Protein AF-A0A3B4H6D7-F1 (afdb_monomer)

Solvent-accessible surface area (backbone atoms only — not comparable to full-atom values): 12830 Å² total; per-residue (Å²): 133,87,84,71,90,40,70,69,44,80,47,76,38,83,73,73,34,35,38,37,38,39,24,51,64,34,34,45,40,39,34,29,39,55,51,97,54,89,87,30,64,42,81,70,55,67,53,76,55,91,63,48,24,71,41,76,45,74,56,58,78,76,77,50,53,61,81,68,37,37,77,44,38,36,36,39,24,42,98,89,51,76,45,80,46,78,40,61,58,96,70,96,60,89,64,79,55,62,84,72,49,49,69,38,77,46,94,57,77,59,62,57,73,69,48,44,74,75,66,56,84,66,71,69,41,61,39,68,57,88,85,51,72,75,83,71,84,85,76,78,87,75,87,77,89,70,65,78,77,65,59,80,79,67,84,86,74,87,89,87,87,80,83,88,83,77,97,57,63,65,66,53,52,53,50,49,55,50,53,51,53,56,49,49,55,53,48,53,55,50,49,54,52,50,52,55,53,50,62,72,64,73,117

Organism: NCBI:txid303518

Foldseek 3Di:
DDPDPFDWDWDADPLQQKIWTDGQQAQKIWMWHADPDPVRTGTDDMDGDDAGFRDKDKDDPLPDDQQQQFLIWMFTHGPPDTDIDTDHDDDPDSAGDCSSWPFAADPDDQDDPVCVVVPDDGDGDTDGCRVGDDDDDDDDDDDDPDPPPVVVPDPPDDDDDDDDDDPPDPVVVVVVVVVVVVVVVVVVVVVVVVVVVVVVVPD

Sequence (203 aa):
MDTSNGVLLPFYDPDTNVVYLCGKGDSSIRYFEITDEAPYVHFLNTFASKEPQRGMGYMPKRGLDVNKCEIARFYKLHERKCEPIVMTVPRKSDLFQDDLYPDTAGPDPALEAEEWFDGKNGDPILISLKNGYVPGKNREFKVVKKNMLDNKVTKNSEKSSSSNKSSHPLEEILKEIKSLKDMISSQEKRIVQLEEQMSKLAI

InterPro domains:
  IPR015505 Coronin [PTHR10856] (1-200)
  IPR015943 WD40/YVTN repeat-like-containing domain superfamily [G3DSA:2.130.10.10] (1-89)

Radius of gyration: 33.22 Å; Cα contacts (8 Å, |Δi|>4): 232; chains: 1; bounding box: 66×39×102 Å

Nearest PDB structures (foldseek):
  7kyx-assembly1_A  TM=9.793E-01  e=2.581E-21  Homo sapiens
  7sty-assembly1_A  TM=9.722E-01  e=2.298E-21  Homo sapiens
  2b4e-assembly1_A  TM=9.968E-01  e=5.283E-20  Mus musculus
  4ozu-assembly1_A  TM=9.257E-01  e=1.536E-09  Toxoplasma gondii
  8eg0-assembly1_B  TM=5.480E-01  e=4.727E-02  Homo sapiens

pLDDT: mean 84.17, std 17.46, range [26.61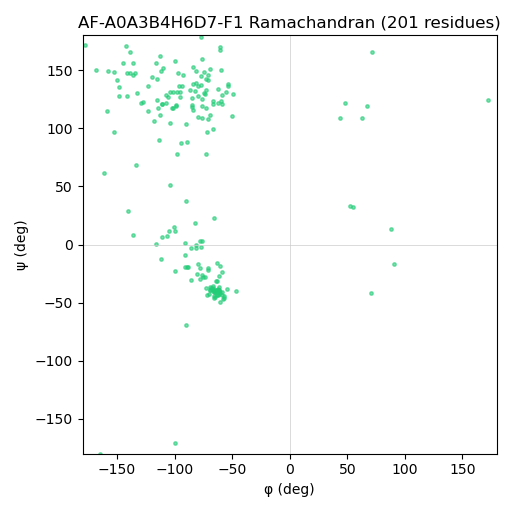, 97.88]

Secondary structure (DSSP, 8-state):
-----SPEEEEEETTTTEEEEEETT-SEEEEEEE-SSTTSEEEEEEEE-SSPPSEEEE--GGGS-GGGTEEEEEEEE-SS-EEEEEEE-----SS--TTT--SEE-SS-SS-HHHHHTT------EE--TT-PPPPS----------TTGGGS--------S----S-HHHHHHHHHHHHHHHHHHHHHHHHHHHHHHHHH--

Structure (mmCIF, N/CA/C/O backbone):
data_AF-A0A3B4H6D7-F1
#
_entry.id   AF-A0A3B4H6D7-F1
#
loop_
_atom_site.group_PDB
_atom_site.id
_atom_site.type_symbol
_atom_site.label_atom_id
_atom_site.label_alt_id
_atom_site.label_comp_id
_atom_site.label_asym_id
_atom_site.label_entity_id
_atom_site.label_seq_id
_atom_site.pdbx_PDB_ins_code
_atom_site.Cartn_x
_atom_site.Cartn_y
_atom_site.Cartn_z
_atom_site.occupancy
_atom_site.B_iso_or_equiv
_atom_site.auth_seq_id
_atom_site.auth_comp_id
_atom_site.auth_asym_id
_atom_site.auth_atom_id
_atom_site.pdbx_PDB_model_num
ATOM 1 N N . MET A 1 1 ? 23.177 -2.699 1.416 1.00 47.03 1 MET A N 1
ATOM 2 C CA . MET A 1 1 ? 22.934 -1.480 2.216 1.00 47.03 1 MET A CA 1
ATOM 3 C C . MET A 1 1 ? 22.40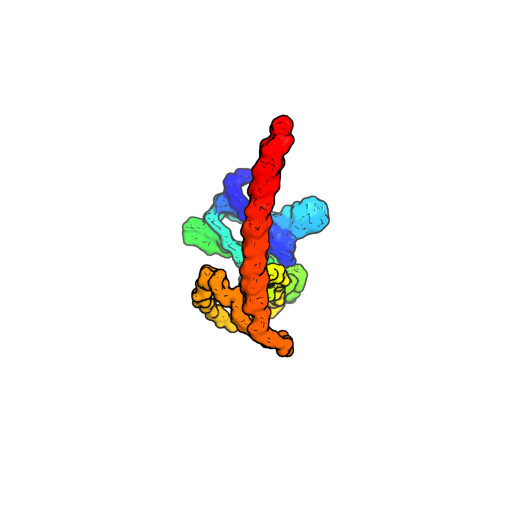6 -0.412 1.288 1.00 47.03 1 MET A C 1
ATOM 5 O O . MET A 1 1 ? 23.001 -0.213 0.236 1.00 47.03 1 MET A O 1
ATOM 9 N N . ASP A 1 2 ? 21.284 0.204 1.645 1.00 55.53 2 ASP A N 1
ATOM 10 C CA . ASP A 1 2 ? 20.806 1.406 0.972 1.00 55.53 2 ASP A CA 1
ATOM 11 C C . ASP A 1 2 ? 21.683 2.600 1.363 1.00 55.53 2 ASP A C 1
ATOM 13 O O . ASP A 1 2 ? 22.007 2.752 2.538 1.00 55.53 2 ASP A O 1
ATOM 17 N N . THR A 1 3 ? 22.111 3.398 0.390 1.00 60.59 3 THR A N 1
ATOM 18 C CA . THR A 1 3 ? 22.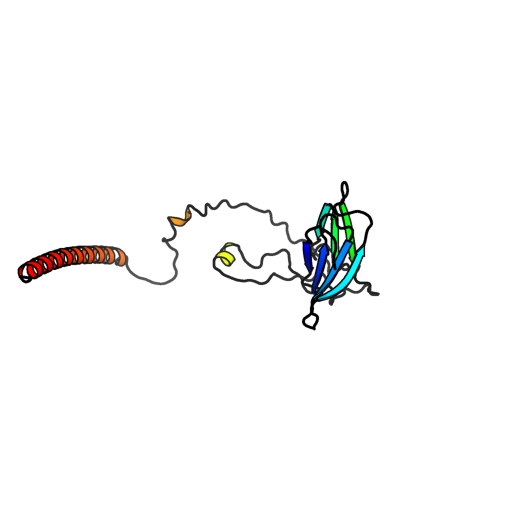997 4.555 0.597 1.00 60.59 3 THR A CA 1
ATOM 19 C C . THR A 1 3 ? 22.282 5.884 0.361 1.00 60.59 3 THR A C 1
ATOM 21 O O . THR A 1 3 ? 22.933 6.931 0.359 1.00 60.59 3 THR A O 1
ATOM 24 N N . SER A 1 4 ? 20.962 5.873 0.141 1.00 62.69 4 SER A N 1
ATOM 25 C CA . SER A 1 4 ? 20.210 7.106 -0.059 1.00 62.69 4 SER A CA 1
ATOM 26 C C . SER A 1 4 ? 19.954 7.829 1.268 1.00 62.69 4 SER A C 1
ATOM 28 O O . SER A 1 4 ? 19.623 7.237 2.290 1.00 62.69 4 SER A O 1
ATOM 30 N N . ASN A 1 5 ? 20.129 9.153 1.257 1.00 69.88 5 ASN A N 1
ATOM 31 C CA . ASN A 1 5 ? 19.884 10.016 2.420 1.00 69.88 5 ASN A CA 1
ATOM 32 C C . ASN A 1 5 ? 18.382 10.288 2.656 1.00 69.88 5 ASN A C 1
ATOM 34 O O . ASN A 1 5 ? 18.020 11.034 3.566 1.00 69.88 5 ASN A O 1
ATOM 38 N N . GLY A 1 6 ? 17.505 9.771 1.790 1.00 77.62 6 GLY A N 1
ATOM 39 C CA . GLY A 1 6 ? 16.070 10.017 1.836 1.00 77.62 6 GLY A CA 1
ATOM 40 C C . GLY A 1 6 ? 15.373 9.119 2.854 1.00 77.62 6 GLY A C 1
ATOM 41 O O . GLY A 1 6 ? 15.648 7.927 2.934 1.00 77.62 6 GLY A O 1
ATOM 42 N N . VAL A 1 7 ? 14.420 9.674 3.608 1.00 89.69 7 VAL A N 1
ATOM 43 C CA . VAL A 1 7 ? 13.527 8.860 4.448 1.00 89.69 7 VAL A CA 1
ATOM 44 C C . VAL A 1 7 ? 12.714 7.937 3.543 1.00 89.69 7 VAL A C 1
ATOM 46 O O . VAL A 1 7 ? 11.990 8.414 2.663 1.00 89.69 7 VAL A O 1
ATOM 49 N N . LEU A 1 8 ? 12.827 6.629 3.771 1.00 92.06 8 LEU A N 1
ATOM 50 C CA . LEU A 1 8 ? 12.041 5.621 3.069 1.00 92.06 8 LEU A CA 1
ATOM 51 C C . LEU A 1 8 ? 10.603 5.615 3.593 1.00 92.06 8 LEU A C 1
ATOM 53 O O . LEU A 1 8 ? 10.367 5.547 4.798 1.00 92.06 8 LEU A O 1
ATOM 57 N N . LEU A 1 9 ? 9.644 5.663 2.673 1.00 94.25 9 LEU A N 1
ATOM 58 C CA . LEU A 1 9 ? 8.223 5.516 2.959 1.00 94.25 9 LEU A CA 1
ATOM 59 C C . LEU A 1 9 ? 7.798 4.073 2.649 1.00 94.25 9 LEU A C 1
ATOM 61 O O . LEU A 1 9 ? 7.950 3.648 1.497 1.00 94.25 9 LEU A O 1
ATOM 65 N N . PRO A 1 10 ? 7.289 3.322 3.644 1.00 96.62 10 PRO A N 1
ATOM 66 C CA . PRO A 1 10 ? 6.752 1.990 3.425 1.00 96.62 10 PRO A CA 1
ATOM 67 C C . PRO A 1 10 ? 5.305 2.051 2.928 1.00 96.62 10 PRO A C 1
ATOM 69 O O . PRO A 1 10 ? 4.460 2.729 3.511 1.00 96.62 10 PRO A O 1
ATOM 72 N N . PHE A 1 11 ? 5.014 1.291 1.877 1.00 97.50 11 PHE A N 1
ATOM 73 C CA . PHE A 1 11 ? 3.663 1.012 1.397 1.00 97.50 11 PHE A CA 1
ATOM 74 C C . PHE A 1 11 ? 3.441 -0.490 1.505 1.00 97.50 11 PHE A C 1
ATOM 76 O O . PHE A 1 11 ? 4.043 -1.252 0.750 1.00 97.50 11 PHE A O 1
ATOM 83 N N . TYR A 1 12 ? 2.642 -0.909 2.483 1.00 97.62 12 TYR A N 1
ATOM 84 C CA . TYR A 1 12 ? 2.343 -2.316 2.719 1.00 97.62 12 TYR A CA 1
ATOM 85 C C . TYR A 1 12 ? 1.036 -2.710 2.040 1.00 97.62 12 TYR A C 1
ATOM 87 O O . TYR A 1 12 ? 0.023 -2.025 2.187 1.00 97.62 12 TYR A O 1
ATOM 95 N N . ASP A 1 13 ? 1.087 -3.819 1.319 1.00 96.88 13 ASP A N 1
ATOM 96 C CA . ASP A 1 13 ? -0.051 -4.474 0.705 1.00 96.88 13 ASP A CA 1
ATOM 97 C C . ASP A 1 13 ? -0.420 -5.721 1.526 1.00 96.88 13 ASP A C 1
ATOM 99 O O . ASP A 1 13 ? 0.303 -6.720 1.453 1.00 96.88 13 ASP A O 1
ATOM 103 N N . PRO A 1 14 ? -1.508 -5.681 2.318 1.00 95.12 14 PRO A N 1
ATOM 104 C CA . PRO A 1 14 ? -1.910 -6.806 3.156 1.00 95.12 14 PRO A CA 1
ATOM 105 C C . PRO A 1 14 ? -2.464 -7.989 2.355 1.00 95.12 14 PRO A C 1
ATOM 107 O O . PRO A 1 14 ? -2.463 -9.100 2.868 1.00 95.12 14 PRO A O 1
ATOM 110 N N . ASP A 1 15 ? -2.910 -7.775 1.113 1.00 95.19 15 ASP A N 1
ATOM 111 C CA . ASP A 1 15 ? -3.527 -8.837 0.311 1.00 95.19 15 ASP A CA 1
ATOM 112 C C . ASP A 1 15 ? -2.460 -9.767 -0.285 1.00 95.19 15 ASP A C 1
ATOM 114 O O . ASP A 1 15 ? -2.710 -10.949 -0.502 1.00 95.19 15 ASP A O 1
ATOM 118 N N . THR A 1 16 ? -1.260 -9.237 -0.550 1.00 94.69 16 THR A N 1
ATOM 119 C CA . THR A 1 16 ? -0.133 -9.996 -1.120 1.00 94.69 16 THR A CA 1
ATOM 120 C C . THR A 1 16 ? 1.066 -10.101 -0.178 1.00 94.69 16 THR A C 1
ATOM 122 O O . THR A 1 16 ? 2.094 -10.639 -0.575 1.00 94.69 16 THR A O 1
ATOM 125 N N . ASN A 1 17 ? 0.985 -9.532 1.029 1.00 96.25 17 ASN A N 1
ATOM 126 C CA . ASN A 1 17 ? 2.088 -9.399 1.989 1.00 96.25 17 ASN A CA 1
ATOM 127 C C . ASN A 1 17 ? 3.360 -8.755 1.404 1.00 96.25 17 ASN A C 1
ATOM 129 O O . ASN A 1 17 ? 4.481 -9.080 1.800 1.00 96.25 17 ASN A O 1
ATOM 133 N N . VAL A 1 18 ? 3.206 -7.821 0.459 1.00 97.12 18 VAL A N 1
ATOM 134 C CA . VAL A 1 18 ? 4.341 -7.128 -0.170 1.00 97.12 18 VAL A CA 1
ATOM 135 C C . VAL A 1 18 ? 4.496 -5.739 0.432 1.00 97.12 18 VAL A C 1
ATOM 137 O O . VAL A 1 18 ? 3.547 -4.961 0.499 1.00 97.12 18 VAL A O 1
ATOM 140 N N . VAL A 1 19 ? 5.717 -5.386 0.827 1.00 97.88 19 VAL A N 1
ATOM 141 C CA . VAL A 1 19 ? 6.073 -4.022 1.225 1.00 97.88 19 VAL A CA 1
ATOM 142 C C . VAL A 1 19 ? 6.934 -3.365 0.155 1.00 97.88 19 VAL A C 1
ATOM 144 O O . VAL A 1 19 ? 7.962 -3.900 -0.256 1.00 97.88 19 VAL A O 1
ATOM 147 N N . TYR A 1 20 ? 6.533 -2.172 -0.274 1.00 97.69 20 TYR A N 1
ATOM 148 C CA . TYR A 1 20 ? 7.283 -1.327 -1.195 1.00 97.69 20 TYR A CA 1
ATOM 149 C C . TYR A 1 20 ? 7.940 -0.180 -0.428 1.00 97.69 20 TYR A C 1
ATOM 151 O O . TYR A 1 20 ? 7.284 0.524 0.337 1.00 97.69 20 TYR A O 1
ATOM 159 N N . LEU A 1 21 ? 9.230 0.038 -0.659 1.00 95.94 21 LEU A N 1
ATOM 160 C CA . LEU A 1 21 ? 10.031 1.090 -0.047 1.00 95.94 21 LEU A CA 1
ATOM 161 C C . LEU A 1 21 ? 10.502 2.070 -1.117 1.00 95.94 21 LEU A C 1
ATOM 163 O O . LEU A 1 21 ? 11.178 1.688 -2.080 1.00 95.94 21 LEU A O 1
ATOM 167 N N . CYS A 1 22 ? 10.187 3.347 -0.922 1.00 93.62 22 CYS A N 1
ATOM 168 C CA . CYS A 1 22 ? 10.708 4.425 -1.755 1.00 93.62 22 CYS A CA 1
ATOM 169 C C . CYS A 1 22 ? 10.828 5.727 -0.953 1.00 93.62 22 CYS A C 1
ATOM 171 O O . CYS A 1 22 ? 9.972 6.035 -0.124 1.00 93.62 22 CYS A O 1
ATOM 173 N N . GLY A 1 23 ? 11.886 6.500 -1.181 1.00 91.81 23 GLY A N 1
ATOM 174 C CA . GLY A 1 23 ? 12.135 7.771 -0.504 1.00 91.81 23 GLY A CA 1
ATOM 175 C C . GLY A 1 23 ? 12.113 8.956 -1.461 1.00 91.81 23 GLY A C 1
ATOM 176 O O . GLY A 1 23 ? 12.325 8.826 -2.665 1.00 91.81 23 GLY A O 1
ATOM 177 N N . LYS A 1 24 ? 11.844 10.161 -0.949 1.00 91.50 24 LYS A N 1
ATOM 178 C CA . LYS A 1 24 ? 12.031 11.380 -1.756 1.00 91.50 24 LYS A CA 1
ATOM 179 C C . LYS A 1 24 ? 13.508 11.513 -2.137 1.00 91.50 24 LYS A C 1
ATOM 181 O O . LYS A 1 24 ? 14.373 11.387 -1.280 1.00 91.50 24 LYS A O 1
ATOM 186 N N . GLY A 1 25 ? 13.778 11.813 -3.404 1.00 90.94 25 GLY A N 1
ATOM 187 C CA . GLY A 1 25 ? 15.131 11.850 -3.961 1.00 90.94 25 GLY A CA 1
ATOM 188 C C . GLY A 1 25 ? 15.598 10.517 -4.550 1.00 90.94 25 GLY A C 1
ATOM 189 O O . GLY A 1 25 ? 16.513 10.529 -5.369 1.00 90.94 25 GLY A O 1
ATOM 190 N N . ASP A 1 26 ? 14.939 9.401 -4.229 1.00 90.75 26 ASP A N 1
ATOM 191 C CA . ASP A 1 26 ? 15.267 8.109 -4.828 1.00 90.75 26 ASP A CA 1
ATOM 192 C C . ASP A 1 26 ? 14.759 8.031 -6.266 1.00 90.75 26 ASP A C 1
ATOM 194 O O . ASP A 1 26 ? 13.717 8.584 -6.623 1.00 90.75 26 ASP A O 1
ATOM 198 N N . SER A 1 27 ? 15.470 7.287 -7.105 1.00 92.44 27 SER A N 1
ATOM 199 C CA . SER A 1 27 ? 15.015 6.954 -8.455 1.00 92.44 27 SER A CA 1
ATOM 200 C C . SER A 1 27 ? 14.522 5.508 -8.567 1.00 92.44 27 SER A C 1
ATOM 202 O O . SER A 1 27 ? 14.293 5.016 -9.675 1.00 92.44 27 SER A O 1
ATOM 204 N N . SER A 1 28 ? 14.337 4.822 -7.434 1.00 93.88 28 SER A N 1
ATOM 205 C CA . SER A 1 28 ? 13.972 3.407 -7.384 1.00 93.88 28 SER A CA 1
ATOM 206 C C . SER A 1 28 ? 12.888 3.104 -6.349 1.00 93.88 28 SER A C 1
ATOM 208 O O . SER A 1 28 ? 12.722 3.841 -5.379 1.00 93.88 28 SER A O 1
ATOM 210 N N . ILE A 1 29 ? 12.166 2.005 -6.567 1.00 95.81 29 ILE A N 1
ATOM 211 C CA . ILE A 1 29 ? 11.201 1.425 -5.631 1.00 95.81 29 ILE A CA 1
ATOM 212 C C . ILE A 1 29 ? 11.654 -0.010 -5.376 1.00 95.81 29 ILE A C 1
ATOM 214 O O . ILE A 1 29 ? 11.670 -0.830 -6.296 1.00 95.81 29 ILE A O 1
ATOM 218 N N . ARG A 1 30 ? 12.041 -0.307 -4.139 1.00 96.12 30 ARG A N 1
ATOM 219 C CA . ARG A 1 30 ? 12.397 -1.664 -3.701 1.00 96.12 30 ARG A CA 1
ATOM 220 C C . ARG A 1 30 ? 11.175 -2.339 -3.125 1.00 96.12 30 ARG A C 1
ATOM 222 O O . ARG A 1 30 ? 10.378 -1.663 -2.486 1.00 96.12 30 ARG A O 1
ATOM 229 N N . TYR A 1 31 ? 11.039 -3.641 -3.308 1.00 96.94 31 TYR A N 1
ATOM 230 C CA . TYR A 1 31 ? 9.930 -4.367 -2.710 1.00 96.94 31 TYR A CA 1
ATOM 231 C C . TYR A 1 31 ? 10.334 -5.740 -2.206 1.00 96.94 31 TYR A C 1
ATOM 233 O O . TYR A 1 31 ? 11.249 -6.380 -2.731 1.00 96.94 31 TYR A O 1
ATOM 241 N N . PHE A 1 32 ? 9.657 -6.135 -1.136 1.00 97.69 32 PHE A N 1
ATOM 242 C CA . PHE A 1 32 ? 9.954 -7.311 -0.341 1.00 97.69 32 PHE A CA 1
ATOM 243 C C . PHE A 1 32 ? 8.655 -8.039 -0.031 1.00 97.69 32 PHE A C 1
ATOM 245 O O . PHE A 1 32 ? 7.625 -7.398 0.167 1.00 97.69 32 PHE A O 1
ATOM 252 N N . GLU A 1 33 ? 8.725 -9.355 0.037 1.00 97.25 33 GLU A N 1
ATOM 253 C CA . GLU A 1 33 ? 7.650 -10.206 0.527 1.00 97.25 33 GLU A CA 1
ATOM 254 C C . GLU A 1 33 ? 7.866 -10.482 2.013 1.00 97.25 33 GLU A C 1
ATOM 256 O O . GLU A 1 33 ? 8.996 -10.732 2.446 1.00 97.25 33 GLU A O 1
ATOM 261 N N . ILE A 1 34 ? 6.793 -10.407 2.793 1.00 97.25 34 ILE A N 1
ATOM 262 C CA . ILE A 1 34 ? 6.791 -10.734 4.216 1.00 97.25 34 ILE A CA 1
ATOM 263 C C . ILE A 1 34 ? 6.096 -12.083 4.390 1.00 97.25 34 ILE A C 1
ATOM 265 O O . ILE A 1 34 ? 4.976 -12.282 3.931 1.00 97.25 34 ILE A O 1
ATOM 269 N N . THR A 1 35 ? 6.771 -13.007 5.061 1.00 96.88 35 THR A N 1
ATOM 270 C CA . THR A 1 35 ? 6.288 -14.368 5.322 1.00 96.88 35 THR A CA 1
ATOM 271 C C . THR A 1 35 ? 6.626 -14.773 6.754 1.00 96.88 35 THR A C 1
ATOM 273 O O . THR A 1 35 ? 7.494 -14.168 7.388 1.00 96.88 35 THR A O 1
ATOM 276 N N . ASP A 1 36 ? 6.009 -15.848 7.235 1.00 96.06 36 ASP A N 1
ATOM 277 C CA . ASP A 1 36 ? 6.307 -16.421 8.553 1.00 96.06 36 ASP A CA 1
ATOM 278 C C . ASP A 1 36 ? 7.561 -17.321 8.553 1.00 96.06 36 ASP A C 1
ATOM 280 O O . ASP A 1 36 ? 7.964 -17.843 9.594 1.00 96.06 36 ASP A O 1
ATOM 284 N N . GLU A 1 37 ? 8.213 -17.496 7.399 1.00 95.44 37 GLU A N 1
ATOM 285 C CA . GLU A 1 37 ? 9.421 -18.307 7.252 1.00 95.44 37 GLU A CA 1
ATOM 286 C C . GLU A 1 37 ? 10.680 -17.440 7.288 1.00 95.44 37 GLU A C 1
ATOM 288 O O . GLU A 1 37 ? 10.795 -16.463 6.549 1.00 95.44 37 GLU A O 1
ATOM 293 N N . ALA A 1 38 ? 11.671 -17.821 8.101 1.00 94.06 38 ALA A N 1
ATOM 294 C CA . ALA A 1 38 ? 12.960 -17.130 8.164 1.00 94.06 38 ALA A CA 1
ATOM 295 C C . ALA A 1 38 ? 13.616 -17.014 6.762 1.00 94.06 38 ALA A C 1
ATOM 297 O O . ALA A 1 38 ? 13.652 -18.007 6.034 1.00 94.06 38 ALA A O 1
ATOM 298 N N . PRO A 1 39 ? 14.198 -15.855 6.378 1.00 95.69 39 PRO A N 1
ATOM 299 C CA . PRO A 1 39 ? 14.465 -14.646 7.173 1.00 95.69 39 PRO A CA 1
ATOM 300 C C . PRO A 1 39 ? 13.284 -13.664 7.344 1.00 95.69 39 PRO A C 1
ATOM 302 O O . PRO A 1 39 ? 13.513 -12.511 7.710 1.00 95.69 39 PRO A O 1
ATOM 305 N N . TYR A 1 40 ? 12.044 -14.106 7.119 1.00 96.50 40 TYR A N 1
ATOM 306 C CA . TYR A 1 40 ? 10.761 -13.396 7.248 1.00 96.50 40 TYR A CA 1
ATOM 307 C C . TYR A 1 40 ? 10.524 -12.314 6.196 1.00 96.50 40 TYR A C 1
ATOM 309 O O . TYR A 1 40 ? 9.427 -12.212 5.660 1.00 96.50 40 TYR A O 1
ATOM 317 N N . VAL A 1 41 ? 11.552 -11.530 5.867 1.00 97.50 41 VAL A N 1
ATOM 318 C CA . VAL A 1 41 ? 11.504 -10.477 4.849 1.00 97.50 41 VAL A CA 1
ATOM 319 C C . VAL A 1 41 ? 12.401 -10.867 3.681 1.00 97.50 41 VAL A C 1
ATOM 321 O O . VAL A 1 41 ? 13.629 -10.879 3.794 1.00 97.50 41 VAL A O 1
ATOM 324 N N . HIS A 1 42 ? 11.785 -11.149 2.540 1.00 97.06 42 HIS A N 1
ATOM 325 C CA . HIS A 1 42 ? 12.461 -11.636 1.343 1.00 97.06 42 HIS A CA 1
ATOM 326 C C . HIS A 1 42 ? 12.508 -10.538 0.292 1.00 97.06 42 HIS A C 1
ATOM 328 O O . HIS A 1 42 ? 11.481 -10.009 -0.122 1.00 97.06 42 HIS A O 1
ATOM 334 N N . PHE A 1 43 ? 13.707 -10.163 -0.147 1.00 96.69 43 PHE A N 1
ATOM 335 C CA . PHE A 1 43 ? 13.846 -9.201 -1.237 1.00 96.69 43 PHE A CA 1
ATOM 336 C C . PHE A 1 43 ? 13.322 -9.805 -2.539 1.00 96.69 43 PHE A C 1
ATOM 338 O O . PHE A 1 43 ? 13.815 -10.842 -2.977 1.00 96.69 43 PHE A O 1
ATOM 345 N N . LEU A 1 44 ? 12.364 -9.124 -3.169 1.00 95.88 44 LEU A N 1
ATOM 346 C CA . LEU A 1 44 ? 11.826 -9.540 -4.456 1.00 95.88 44 LEU A CA 1
ATOM 347 C C . LEU A 1 44 ? 12.635 -8.911 -5.586 1.00 95.88 44 LEU A C 1
ATOM 349 O O . LEU A 1 44 ? 13.344 -9.602 -6.315 1.00 95.88 44 LEU A O 1
ATOM 353 N N . ASN A 1 45 ? 12.523 -7.592 -5.756 1.00 96.25 45 ASN A N 1
ATOM 354 C CA . ASN A 1 45 ? 13.203 -6.878 -6.830 1.00 96.25 45 ASN A CA 1
ATOM 355 C C . ASN A 1 45 ? 13.202 -5.356 -6.580 1.00 96.25 45 ASN A C 1
ATOM 357 O O . ASN A 1 45 ? 12.715 -4.843 -5.570 1.00 96.25 45 ASN A O 1
ATOM 361 N N . THR A 1 46 ? 13.798 -4.611 -7.508 1.00 95.56 46 THR A N 1
ATOM 362 C CA . THR A 1 46 ? 13.839 -3.151 -7.530 1.00 95.56 46 THR A CA 1
ATOM 363 C C . THR A 1 46 ? 13.362 -2.642 -8.880 1.00 95.56 46 THR A C 1
ATOM 365 O O . THR A 1 46 ? 13.947 -2.940 -9.918 1.00 95.56 46 THR A O 1
ATOM 368 N N . PHE A 1 47 ? 12.330 -1.806 -8.866 1.00 95.56 47 PHE A N 1
ATOM 369 C CA . PHE A 1 47 ? 12.036 -0.948 -10.003 1.00 95.56 47 PHE A CA 1
ATOM 370 C C . PHE A 1 47 ? 13.029 0.215 -9.999 1.00 95.56 47 PHE A C 1
ATOM 372 O O . PHE A 1 47 ? 13.129 0.926 -9.002 1.00 95.56 47 PHE A O 1
ATOM 379 N N . ALA A 1 48 ? 13.748 0.431 -11.097 1.00 93.94 48 ALA A N 1
ATOM 380 C CA . ALA A 1 48 ? 14.711 1.519 -11.229 1.00 93.94 48 ALA A CA 1
ATOM 381 C C . ALA A 1 48 ? 14.328 2.451 -12.380 1.00 93.94 48 ALA A C 1
ATOM 383 O O . ALA A 1 48 ? 13.854 2.030 -13.432 1.00 93.94 48 ALA A O 1
ATOM 384 N N . SER A 1 49 ? 14.579 3.738 -12.185 1.00 91.81 49 SER A N 1
ATOM 385 C CA . SER A 1 49 ? 14.363 4.782 -13.180 1.00 91.81 49 SER A CA 1
ATOM 386 C C . SER A 1 49 ? 15.486 5.818 -13.104 1.00 91.81 49 SER A C 1
ATOM 388 O O . SER A 1 49 ? 16.320 5.783 -12.199 1.00 91.81 49 SER A O 1
ATOM 390 N N . LYS A 1 50 ? 15.531 6.737 -14.071 1.00 90.44 50 LYS A N 1
ATOM 391 C CA . LYS A 1 50 ? 16.594 7.754 -14.155 1.00 90.44 50 LYS A CA 1
ATOM 392 C C . LYS A 1 50 ? 16.307 9.001 -13.318 1.00 90.44 50 LYS A C 1
ATOM 394 O O . LYS A 1 50 ? 17.234 9.656 -12.862 1.00 90.44 50 LYS A O 1
ATOM 399 N N . GLU A 1 51 ? 15.034 9.341 -13.147 1.00 91.12 51 GLU A N 1
ATOM 400 C CA . GLU A 1 51 ? 14.616 10.598 -12.519 1.00 91.12 51 GLU A CA 1
ATOM 401 C C . GLU A 1 51 ? 14.306 10.383 -11.027 1.00 91.12 51 GLU A C 1
ATOM 403 O O . GLU A 1 51 ? 13.643 9.398 -10.687 1.00 91.12 51 GLU A O 1
ATOM 408 N N . PRO A 1 52 ? 14.741 11.276 -10.123 1.00 92.69 52 PRO A N 1
ATOM 409 C CA . PRO A 1 52 ? 14.418 11.181 -8.702 1.00 92.69 52 PRO A CA 1
ATOM 410 C C . PRO A 1 52 ? 12.953 11.553 -8.425 1.00 92.69 52 PRO A C 1
ATOM 412 O O . PRO A 1 52 ? 12.410 12.489 -9.016 1.00 92.69 52 PRO A O 1
ATOM 415 N N . GLN A 1 53 ? 12.306 10.854 -7.492 1.00 92.44 53 GLN A N 1
ATOM 416 C CA . GLN A 1 53 ? 10.931 11.145 -7.080 1.00 92.44 53 GLN A CA 1
ATOM 417 C C . GLN A 1 53 ? 10.859 12.330 -6.103 1.00 92.44 53 GLN A C 1
ATOM 419 O O . GLN A 1 53 ? 11.616 12.421 -5.136 1.00 92.44 53 GLN A O 1
ATOM 424 N N . ARG A 1 54 ? 9.900 13.234 -6.312 1.00 94.12 54 ARG A N 1
ATOM 425 C CA . ARG A 1 54 ? 9.542 14.328 -5.386 1.00 94.12 54 ARG A CA 1
ATOM 426 C C . ARG A 1 54 ? 8.481 13.907 -4.365 1.00 94.12 54 ARG A C 1
ATOM 428 O O . ARG A 1 54 ? 8.341 14.530 -3.312 1.00 94.12 54 ARG A O 1
ATOM 435 N N . GLY A 1 55 ? 7.760 12.837 -4.671 1.00 93.50 55 GLY A N 1
ATOM 436 C CA . GLY A 1 55 ? 6.723 12.239 -3.845 1.00 93.50 55 GLY A CA 1
ATOM 437 C C . GLY A 1 55 ? 6.162 10.993 -4.520 1.00 93.50 55 GLY A C 1
ATOM 438 O O . GLY A 1 55 ? 6.483 10.709 -5.677 1.00 93.50 55 GLY A O 1
ATOM 439 N N . MET A 1 56 ? 5.335 10.263 -3.783 1.00 95.38 56 MET A N 1
ATOM 440 C CA . MET A 1 56 ? 4.748 9.017 -4.247 1.00 95.38 56 MET A CA 1
ATOM 441 C C . MET A 1 56 ? 3.298 8.922 -3.777 1.00 95.38 56 MET A C 1
ATOM 443 O O . MET A 1 56 ? 3.026 9.095 -2.590 1.00 95.38 56 MET A O 1
ATOM 447 N N . GLY A 1 57 ? 2.381 8.670 -4.708 1.00 96.62 57 GLY A N 1
ATOM 448 C CA . GLY A 1 57 ? 1.027 8.206 -4.416 1.00 96.62 57 GLY A CA 1
ATOM 449 C C . GLY A 1 57 ? 0.919 6.695 -4.609 1.00 96.62 57 GLY A C 1
ATOM 450 O O . GLY A 1 57 ? 1.703 6.108 -5.353 1.00 96.62 57 GLY A O 1
ATOM 451 N N . TYR A 1 58 ? -0.068 6.076 -3.971 1.00 97.19 58 TYR A N 1
ATOM 452 C CA . TYR A 1 58 ? -0.336 4.643 -4.064 1.00 97.19 58 TYR A CA 1
ATOM 453 C C . TYR A 1 58 ? -1.830 4.419 -4.309 1.00 97.19 58 TYR A C 1
ATOM 455 O O . TYR A 1 58 ? -2.668 5.029 -3.645 1.00 97.19 58 TYR A O 1
ATOM 463 N N . MET A 1 59 ? -2.160 3.600 -5.304 1.00 97.50 59 MET A N 1
ATOM 464 C CA . MET A 1 59 ? -3.537 3.291 -5.683 1.00 97.50 59 MET A CA 1
ATOM 465 C C . MET A 1 59 ? -4.137 2.245 -4.739 1.00 97.50 59 MET A C 1
ATOM 467 O O . MET A 1 59 ? -3.555 1.169 -4.602 1.00 97.50 59 MET A O 1
ATOM 471 N N . PRO A 1 60 ? -5.319 2.494 -4.146 1.00 95.88 60 PRO A N 1
ATOM 472 C CA . PRO A 1 60 ? -6.061 1.458 -3.436 1.00 95.88 60 PRO A CA 1
ATOM 473 C C . PRO A 1 60 ? -6.429 0.286 -4.354 1.00 95.88 60 PRO A C 1
ATOM 475 O O . PRO A 1 60 ? -6.719 0.487 -5.533 1.00 95.88 60 PRO A O 1
ATOM 478 N N . LYS A 1 61 ? -6.535 -0.921 -3.789 1.00 94.31 61 LYS A N 1
ATOM 479 C CA . LYS A 1 61 ? -6.858 -2.175 -4.500 1.00 94.31 61 LYS A CA 1
ATOM 480 C C . LYS A 1 61 ? -8.039 -2.075 -5.467 1.00 94.31 61 LYS A C 1
ATOM 482 O O . LYS A 1 61 ? -7.974 -2.553 -6.594 1.00 94.31 61 LYS A O 1
ATOM 487 N N . ARG A 1 62 ? -9.082 -1.345 -5.067 1.00 94.06 62 ARG A N 1
ATOM 488 C CA . ARG A 1 62 ? -10.301 -1.102 -5.858 1.00 94.06 62 ARG A CA 1
ATOM 489 C C . ARG A 1 62 ? -10.081 -0.331 -7.172 1.00 94.06 62 ARG A C 1
ATOM 491 O O . ARG A 1 62 ? -10.985 -0.309 -7.998 1.00 94.06 62 ARG A O 1
ATOM 498 N N . GLY A 1 63 ? -8.934 0.327 -7.360 1.00 94.06 63 GLY A N 1
ATOM 499 C CA . GLY A 1 63 ? -8.594 1.079 -8.578 1.00 94.06 63 GLY A CA 1
ATOM 500 C C . GLY A 1 63 ? -7.548 0.414 -9.482 1.00 94.06 63 GLY A C 1
ATOM 501 O O . GLY A 1 63 ? -7.082 1.048 -10.439 1.00 94.06 63 GLY A O 1
ATOM 502 N N . LEU A 1 64 ? -7.157 -0.826 -9.173 1.00 94.31 64 LEU A N 1
ATOM 503 C CA . LEU A 1 64 ? -6.228 -1.624 -9.973 1.00 94.31 64 LEU A CA 1
ATOM 504 C C . LEU A 1 64 ? -6.949 -2.350 -11.115 1.00 94.31 64 LEU A C 1
ATOM 506 O O . LEU A 1 64 ? -8.138 -2.658 -11.035 1.00 94.31 64 LEU A O 1
ATOM 510 N N . ASP A 1 65 ? -6.214 -2.629 -12.186 1.00 92.56 65 AS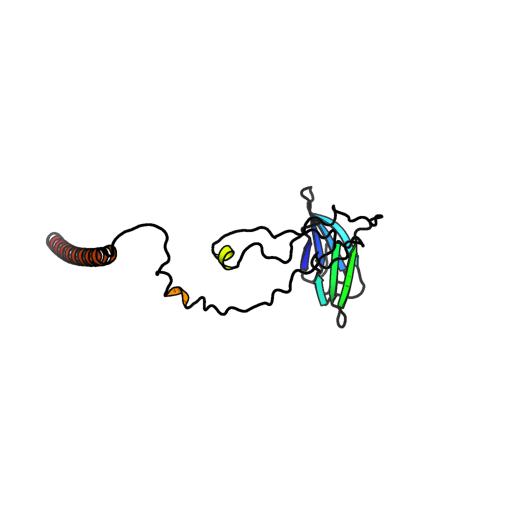P A N 1
ATOM 511 C CA . ASP A 1 65 ? -6.676 -3.409 -13.330 1.00 92.56 65 ASP A CA 1
ATOM 512 C C . ASP A 1 65 ? -6.398 -4.904 -13.107 1.00 92.56 65 ASP A C 1
ATOM 514 O O . ASP A 1 65 ? -5.354 -5.441 -13.494 1.00 92.56 65 ASP A O 1
ATOM 518 N N . VAL A 1 66 ? -7.360 -5.582 -12.475 1.00 91.50 66 VAL A N 1
ATOM 519 C CA . VAL A 1 66 ? -7.267 -7.015 -12.139 1.00 91.50 66 VAL A CA 1
ATOM 520 C C . VAL A 1 66 ? -7.120 -7.915 -13.367 1.00 91.50 66 VAL A C 1
ATOM 522 O O . VAL A 1 66 ? -6.492 -8.968 -13.288 1.00 91.50 66 VAL A O 1
ATOM 525 N N . ASN A 1 67 ? -7.621 -7.478 -14.528 1.00 88.69 67 ASN A N 1
ATOM 526 C CA . ASN A 1 67 ? -7.518 -8.236 -15.777 1.00 88.69 67 ASN A CA 1
ATOM 527 C C . ASN A 1 67 ? -6.082 -8.265 -16.316 1.00 88.69 67 ASN A C 1
ATOM 529 O O . ASN A 1 67 ? -5.728 -9.150 -17.087 1.00 88.69 67 ASN A O 1
ATOM 533 N N . LYS A 1 68 ? -5.244 -7.302 -15.914 1.00 90.75 68 LYS A N 1
ATOM 534 C CA . LYS A 1 68 ? -3.825 -7.242 -16.286 1.00 90.75 68 LYS A CA 1
ATOM 535 C C . LYS A 1 68 ? -2.892 -7.766 -15.197 1.00 90.75 68 LYS A C 1
ATOM 537 O O . LYS A 1 68 ? -1.688 -7.550 -15.304 1.00 90.75 68 LYS A O 1
ATOM 542 N N . CYS A 1 69 ? -3.416 -8.422 -14.159 1.00 92.62 69 CYS A N 1
ATOM 543 C CA . CYS A 1 69 ? -2.627 -8.878 -13.009 1.00 92.62 69 CYS A CA 1
ATOM 544 C C . CYS A 1 69 ? -1.824 -7.740 -12.338 1.00 92.62 69 CYS A C 1
ATOM 546 O O . CYS A 1 69 ? -0.713 -7.944 -11.841 1.00 92.62 69 CYS A O 1
ATOM 548 N N . GLU A 1 70 ? -2.359 -6.514 -12.363 1.00 94.75 70 GLU A N 1
ATOM 549 C CA . GLU A 1 70 ? -1.801 -5.376 -11.638 1.00 94.75 70 GLU A CA 1
ATOM 550 C C . GLU A 1 70 ? -2.066 -5.526 -10.135 1.00 94.75 70 GLU A C 1
ATOM 552 O O . GLU A 1 70 ? -3.218 -5.534 -9.701 1.00 94.75 70 GLU A O 1
ATOM 557 N N . ILE A 1 71 ? -1.005 -5.626 -9.336 1.00 95.19 71 ILE A N 1
ATOM 558 C CA . ILE A 1 71 ? -1.098 -5.798 -7.875 1.00 95.19 71 ILE A CA 1
ATOM 559 C C . ILE A 1 71 ? -0.890 -4.493 -7.108 1.00 95.19 71 ILE A C 1
ATOM 561 O O . ILE A 1 71 ? -1.391 -4.355 -5.994 1.00 95.19 71 ILE A O 1
ATOM 565 N N . ALA A 1 72 ? -0.219 -3.518 -7.724 1.00 97.44 72 ALA A N 1
ATOM 566 C CA . ALA A 1 72 ? -0.038 -2.181 -7.181 1.00 97.44 72 ALA A CA 1
ATOM 567 C C . ALA A 1 72 ? 0.151 -1.157 -8.304 1.00 97.44 72 ALA A C 1
ATOM 569 O O . ALA A 1 72 ? 0.764 -1.446 -9.332 1.00 97.44 72 ALA A O 1
ATOM 570 N N . ARG A 1 73 ? -0.311 0.074 -8.073 1.00 97.88 73 ARG A N 1
ATOM 571 C CA . ARG A 1 73 ? -0.030 1.220 -8.943 1.00 97.88 73 ARG A CA 1
ATOM 572 C C . ARG A 1 73 ? 0.493 2.375 -8.117 1.00 97.88 73 ARG A C 1
ATOM 574 O O . ARG A 1 73 ? -0.186 2.870 -7.219 1.00 97.88 73 ARG A O 1
ATOM 581 N N . PHE A 1 74 ? 1.680 2.834 -8.459 1.00 97.88 74 PHE A N 1
ATOM 582 C CA . PHE A 1 74 ? 2.289 4.012 -7.874 1.00 97.88 74 PHE A CA 1
ATOM 583 C C . PHE A 1 74 ? 2.056 5.228 -8.763 1.00 97.88 74 PHE A C 1
ATOM 585 O O . PHE A 1 74 ? 2.028 5.120 -9.984 1.00 97.88 74 PHE A O 1
ATOM 592 N N . TYR A 1 75 ? 1.922 6.397 -8.153 1.00 97.44 75 TYR A N 1
ATOM 593 C CA . TYR A 1 75 ? 1.860 7.685 -8.836 1.00 97.44 75 TYR A CA 1
ATOM 594 C C . TYR A 1 75 ? 3.102 8.475 -8.457 1.00 97.44 75 TYR A C 1
ATOM 596 O O . TYR A 1 75 ? 3.133 9.186 -7.448 1.00 97.44 75 TYR A O 1
ATOM 604 N N . LYS A 1 76 ? 4.156 8.299 -9.250 1.00 96.25 76 LYS A N 1
ATOM 605 C CA . LYS A 1 76 ? 5.448 8.924 -9.010 1.00 96.25 76 LYS A CA 1
ATOM 606 C C . LYS A 1 76 ? 5.396 10.387 -9.413 1.00 96.25 76 LYS A C 1
ATOM 608 O O . LYS A 1 76 ? 5.188 10.727 -10.579 1.00 96.25 76 LYS A O 1
ATOM 613 N N . LEU A 1 77 ? 5.634 11.261 -8.443 1.00 96.75 77 LEU A N 1
ATOM 614 C CA . LEU A 1 77 ? 5.748 12.687 -8.697 1.00 96.75 77 LEU A CA 1
ATOM 615 C C . LEU A 1 77 ? 7.172 13.025 -9.113 1.00 96.75 77 LEU A C 1
ATOM 617 O O . LEU A 1 77 ? 8.135 12.755 -8.395 1.00 96.75 77 LEU A O 1
ATOM 621 N N . HIS A 1 78 ? 7.275 13.675 -10.259 1.00 93.88 78 HIS A N 1
ATOM 622 C CA . HIS A 1 78 ? 8.481 14.337 -10.733 1.00 93.88 78 HIS A CA 1
ATOM 623 C C . HIS A 1 78 ? 8.376 15.835 -10.448 1.00 93.88 78 HIS A C 1
ATOM 625 O O . HIS A 1 78 ? 7.459 16.290 -9.771 1.00 93.88 78 HIS A O 1
ATOM 631 N N . GLU A 1 79 ? 9.305 16.632 -10.972 1.00 92.44 79 GLU A N 1
ATOM 632 C CA . GLU A 1 79 ? 9.269 18.088 -10.793 1.00 92.44 79 GLU A CA 1
ATOM 633 C C . GLU A 1 79 ? 8.014 18.741 -11.402 1.00 92.44 79 GLU A C 1
ATOM 635 O O . GLU A 1 79 ? 7.460 19.666 -10.817 1.00 92.44 79 GLU A O 1
ATOM 640 N N . ARG A 1 80 ? 7.562 18.265 -12.572 1.00 93.81 80 ARG A N 1
ATOM 641 C CA . ARG A 1 80 ? 6.463 18.882 -13.346 1.00 93.81 80 ARG A CA 1
ATOM 642 C C . ARG A 1 80 ? 5.439 17.893 -13.915 1.00 93.81 80 ARG A C 1
ATOM 644 O O . ARG A 1 80 ? 4.592 18.284 -14.709 1.00 93.81 80 ARG A O 1
ATOM 651 N N . LYS A 1 81 ? 5.516 16.612 -13.546 1.00 95.00 81 LYS A N 1
ATOM 652 C CA . LYS A 1 81 ? 4.602 15.563 -14.033 1.00 95.00 81 LYS A CA 1
ATOM 653 C C . LYS A 1 81 ? 4.313 14.531 -12.945 1.00 95.00 81 LYS A C 1
ATOM 655 O O . LYS A 1 81 ? 5.120 14.340 -12.036 1.00 95.00 81 LYS A O 1
ATOM 660 N N . CYS A 1 82 ? 3.183 13.850 -13.084 1.00 96.81 82 CYS A N 1
ATOM 661 C CA . CYS A 1 82 ? 2.833 12.661 -12.317 1.00 96.81 82 CYS A CA 1
ATOM 662 C C . CYS A 1 82 ? 2.857 11.461 -13.270 1.00 96.81 82 CYS A C 1
ATOM 664 O O . CYS A 1 82 ? 2.160 11.474 -14.283 1.00 96.81 82 CYS A O 1
ATOM 666 N N . GLU A 1 83 ? 3.691 10.467 -12.981 1.00 96.12 83 GLU A N 1
ATOM 667 C CA . GLU A 1 83 ? 3.872 9.272 -13.805 1.00 96.12 83 GLU A CA 1
ATOM 668 C C . GLU A 1 83 ? 3.306 8.043 -13.078 1.00 96.12 83 GLU A C 1
ATOM 670 O O . GLU A 1 83 ? 3.765 7.732 -11.974 1.00 96.12 83 GLU A O 1
ATOM 675 N N . PRO A 1 84 ? 2.329 7.329 -13.660 1.00 97.00 84 PRO A N 1
ATOM 676 C CA . PRO A 1 84 ? 1.870 6.065 -13.107 1.00 97.00 84 PRO A CA 1
ATOM 677 C C . PRO A 1 84 ? 2.906 4.956 -13.351 1.00 97.00 84 PRO A C 1
ATOM 679 O O . PRO A 1 84 ? 3.341 4.744 -14.481 1.00 97.00 84 PRO A O 1
ATOM 682 N N . ILE A 1 85 ? 3.267 4.222 -12.301 1.00 96.88 85 ILE A N 1
ATOM 683 C CA . ILE A 1 85 ? 4.117 3.027 -12.352 1.00 96.88 85 ILE A CA 1
ATOM 684 C C . ILE A 1 85 ? 3.260 1.836 -11.939 1.00 96.88 85 ILE A C 1
ATOM 686 O O . ILE A 1 85 ? 2.772 1.770 -10.812 1.00 96.88 85 ILE A O 1
ATOM 690 N N . VAL A 1 86 ? 3.085 0.901 -12.862 1.00 97.06 86 VAL A N 1
ATOM 691 C CA . VAL A 1 86 ? 2.266 -0.298 -12.683 1.00 97.06 86 VAL A CA 1
ATOM 692 C C . VAL A 1 86 ? 3.165 -1.450 -12.238 1.00 97.06 86 VAL A C 1
ATOM 694 O O . VAL A 1 86 ? 4.167 -1.739 -12.893 1.00 97.0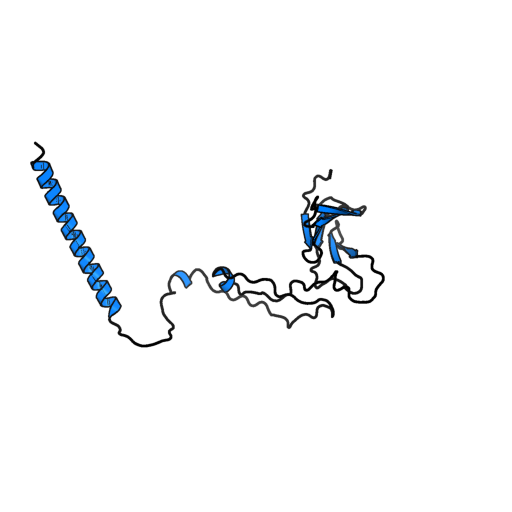6 86 VAL A O 1
ATOM 697 N N . MET A 1 87 ? 2.809 -2.103 -11.134 1.00 96.50 87 MET A N 1
ATOM 698 C CA . MET A 1 87 ? 3.446 -3.330 -10.657 1.00 96.50 87 MET A CA 1
ATOM 699 C C . MET A 1 87 ? 2.552 -4.511 -11.027 1.00 96.50 87 MET A C 1
ATOM 701 O O . MET A 1 87 ? 1.413 -4.607 -10.567 1.00 96.50 87 MET A O 1
ATOM 705 N N . THR A 1 88 ? 3.073 -5.407 -11.857 1.00 94.50 88 THR A N 1
ATOM 706 C CA . THR A 1 88 ? 2.311 -6.514 -12.442 1.00 94.50 88 THR A CA 1
ATOM 707 C C . THR A 1 88 ? 2.969 -7.839 -12.110 1.00 94.50 88 THR A C 1
ATOM 709 O O . THR A 1 88 ? 4.184 -7.983 -12.252 1.00 94.50 88 THR A O 1
ATOM 712 N N . VAL A 1 89 ? 2.159 -8.828 -11.736 1.00 93.25 89 VAL A N 1
ATOM 713 C CA . VAL A 1 89 ? 2.608 -10.219 -11.654 1.00 93.25 89 VAL A CA 1
ATOM 714 C C . VAL A 1 89 ? 2.477 -10.844 -13.045 1.00 93.25 89 VAL A C 1
ATOM 716 O O . VAL A 1 89 ? 1.372 -10.884 -13.587 1.00 93.25 89 VAL A O 1
ATOM 719 N N . PRO A 1 90 ? 3.567 -11.330 -13.664 1.00 91.19 90 PRO A N 1
ATOM 720 C CA . PRO A 1 90 ? 3.508 -11.891 -15.008 1.00 91.19 90 PRO A CA 1
ATOM 721 C C . PRO A 1 90 ? 2.803 -13.257 -14.994 1.00 91.19 90 PRO A C 1
ATOM 723 O O . PRO A 1 90 ? 3.418 -14.288 -14.721 1.00 91.19 90 PRO A O 1
ATOM 726 N N . ARG A 1 91 ? 1.504 -13.278 -15.310 1.00 89.12 91 ARG A N 1
ATOM 727 C CA . ARG A 1 91 ? 0.689 -14.496 -15.474 1.00 89.12 91 ARG A CA 1
ATOM 728 C C . ARG A 1 91 ? 0.288 -14.683 -16.941 1.00 89.12 91 ARG A C 1
ATOM 730 O O . ARG A 1 91 ? 0.136 -13.720 -17.683 1.00 89.12 91 ARG A O 1
ATOM 737 N N . LYS A 1 92 ? 0.124 -15.940 -17.365 1.00 79.88 92 LYS A N 1
ATOM 738 C CA . LYS A 1 92 ? -0.324 -16.329 -18.718 1.00 79.88 92 LYS A CA 1
ATOM 739 C C . LYS A 1 92 ? -1.785 -16.791 -18.703 1.00 79.88 92 LYS A C 1
ATOM 741 O O . LYS A 1 92 ? -2.078 -17.908 -19.121 1.00 79.88 92 LYS A O 1
ATOM 746 N N . SER A 1 93 ? -2.680 -15.996 -18.132 1.00 76.62 93 SER A N 1
ATOM 747 C CA . SER A 1 93 ? -4.095 -16.350 -18.036 1.00 76.62 93 SER A CA 1
ATOM 748 C C . SER A 1 93 ? -4.955 -15.099 -18.090 1.00 76.62 93 SER A C 1
ATOM 750 O O . SER A 1 93 ? -4.658 -14.134 -17.392 1.00 76.62 93 SER A O 1
ATOM 752 N N . ASP A 1 94 ? -6.030 -15.161 -18.873 1.00 76.06 94 ASP A N 1
ATOM 753 C CA . ASP A 1 94 ? -7.080 -14.136 -18.914 1.00 76.06 94 ASP A CA 1
ATOM 754 C C . ASP A 1 94 ? -8.148 -14.365 -17.826 1.00 76.06 94 ASP A C 1
ATOM 756 O O . ASP A 1 94 ? -9.092 -13.589 -17.686 1.00 76.06 94 ASP A O 1
ATOM 760 N N . LEU A 1 95 ? -8.030 -15.457 -17.058 1.00 86.31 95 LEU A N 1
ATOM 761 C CA . LEU A 1 95 ? -8.911 -15.743 -15.929 1.00 86.31 95 LEU A CA 1
ATOM 762 C C . LEU A 1 95 ? -8.522 -14.894 -14.721 1.00 86.31 95 LEU A C 1
ATOM 764 O O . LEU A 1 95 ? -7.336 -14.702 -14.440 1.00 86.31 95 LEU A O 1
ATOM 768 N N . PHE A 1 96 ? -9.529 -14.479 -13.954 1.00 87.56 96 PHE A N 1
ATOM 769 C CA . PHE A 1 96 ? -9.321 -13.818 -12.672 1.00 87.56 96 PHE A CA 1
ATOM 770 C C . PHE A 1 96 ? -8.448 -14.680 -11.746 1.00 87.56 96 PHE A C 1
ATOM 772 O O . PHE A 1 96 ? -8.675 -15.882 -11.601 1.00 87.56 96 PHE A O 1
ATOM 779 N N . GLN A 1 97 ? -7.431 -14.055 -11.157 1.00 89.00 97 GLN A N 1
ATOM 780 C CA . GLN A 1 97 ? -6.450 -14.705 -10.293 1.00 89.00 97 GLN A CA 1
ATOM 781 C C . GLN A 1 97 ? -6.890 -14.547 -8.832 1.00 89.00 97 GLN A C 1
ATOM 783 O O . GLN A 1 97 ? -6.509 -13.579 -8.175 1.00 89.00 97 GLN A O 1
ATOM 788 N N . ASP A 1 98 ? -7.721 -15.474 -8.339 1.00 89.06 98 ASP A N 1
ATOM 789 C CA . ASP A 1 98 ? -8.246 -15.431 -6.962 1.00 89.06 98 ASP A CA 1
ATOM 790 C C . ASP A 1 98 ? -7.104 -15.449 -5.908 1.00 89.06 98 ASP A C 1
ATOM 792 O O . ASP A 1 98 ? -7.274 -14.937 -4.807 1.00 89.06 98 ASP A O 1
ATOM 796 N N . ASP A 1 99 ? -5.917 -15.973 -6.253 1.00 90.62 99 ASP A N 1
ATOM 797 C CA . ASP A 1 99 ? -4.721 -15.987 -5.395 1.00 90.62 99 ASP A CA 1
ATOM 798 C C . ASP A 1 99 ? -4.029 -14.621 -5.257 1.00 90.62 99 ASP A C 1
ATOM 800 O O . ASP A 1 99 ? -3.390 -14.359 -4.243 1.00 90.62 99 ASP A O 1
ATOM 804 N N . LEU A 1 100 ? -4.143 -13.747 -6.262 1.00 91.38 100 LEU A N 1
ATOM 805 C CA . LEU A 1 100 ? -3.567 -12.393 -6.231 1.00 91.38 100 LEU A CA 1
ATOM 806 C C . LEU A 1 100 ? -4.538 -11.346 -5.677 1.00 91.38 100 LEU A C 1
ATOM 808 O O . LEU A 1 100 ? -4.123 -10.245 -5.306 1.00 91.38 100 LEU A O 1
ATOM 812 N N . TYR A 1 101 ? -5.827 -11.674 -5.678 1.00 93.38 101 TYR A N 1
ATOM 813 C CA . TYR A 1 101 ? -6.914 -10.768 -5.336 1.00 93.38 101 TYR A CA 1
ATOM 814 C C . TYR A 1 101 ? -7.892 -11.450 -4.371 1.00 93.38 101 TYR A C 1
ATOM 816 O O . TYR A 1 101 ? -9.036 -11.718 -4.760 1.00 93.38 101 TYR A O 1
ATOM 824 N N . PRO A 1 102 ? -7.467 -11.726 -3.120 1.00 95.44 102 PRO A N 1
ATOM 825 C CA . PRO A 1 102 ? -8.402 -12.110 -2.073 1.00 95.44 102 PRO A CA 1
ATOM 826 C C . PRO A 1 102 ? -9.429 -10.992 -1.837 1.00 95.44 102 PRO A C 1
ATOM 828 O O . PRO A 1 102 ? -9.305 -9.872 -2.348 1.00 95.44 102 PRO A O 1
ATOM 831 N N . ASP A 1 103 ? -10.459 -11.291 -1.049 1.00 94.62 103 ASP A N 1
ATOM 832 C CA . ASP A 1 103 ? -11.423 -10.271 -0.651 1.00 94.62 103 ASP A CA 1
ATOM 833 C C . ASP A 1 103 ? -10.702 -9.151 0.120 1.00 94.62 103 ASP A C 1
ATOM 835 O O . ASP A 1 103 ? -10.026 -9.390 1.118 1.00 94.62 103 ASP A O 1
ATOM 839 N N . THR A 1 104 ? -10.843 -7.919 -0.367 1.00 94.81 104 THR A N 1
ATOM 840 C CA . THR A 1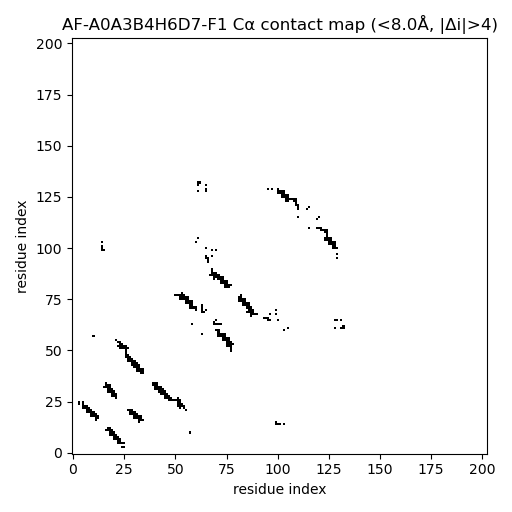 104 ? -10.069 -6.753 0.085 1.00 94.81 104 THR A CA 1
ATOM 841 C C . THR A 1 104 ? -10.963 -5.752 0.808 1.00 94.81 104 THR A C 1
ATOM 843 O O . THR A 1 104 ? -12.185 -5.763 0.645 1.00 94.81 104 THR A O 1
ATOM 846 N N . ALA A 1 105 ? -10.379 -4.833 1.577 1.00 94.31 105 ALA A N 1
ATOM 847 C CA . ALA A 1 105 ? -11.136 -3.829 2.321 1.00 94.31 105 ALA A CA 1
ATOM 848 C C . ALA A 1 105 ? -12.000 -2.935 1.400 1.00 94.31 105 ALA A C 1
ATOM 850 O O . ALA A 1 105 ? -11.517 -2.225 0.505 1.00 94.31 105 ALA A O 1
ATOM 851 N N . GLY A 1 106 ? -13.309 -2.960 1.649 1.00 92.62 106 GLY A N 1
ATOM 852 C CA . GLY A 1 106 ? -14.315 -2.202 0.922 1.00 92.62 106 GLY A CA 1
ATOM 853 C C . GLY A 1 106 ? -14.381 -0.715 1.297 1.00 92.62 106 GLY A C 1
ATOM 854 O O . GLY A 1 106 ? -13.621 -0.219 2.128 1.00 92.62 106 GLY A O 1
ATOM 855 N N . PRO A 1 107 ? -15.276 0.045 0.642 1.00 91.44 107 PRO A N 1
ATOM 856 C CA . PRO A 1 107 ? -15.504 1.460 0.937 1.00 91.44 107 PRO A CA 1
ATOM 857 C C . PRO A 1 107 ? -16.396 1.698 2.166 1.00 91.44 107 PRO A C 1
ATOM 859 O O . PRO A 1 107 ? -16.455 2.827 2.651 1.00 91.44 107 PRO A O 1
ATOM 862 N N . ASP A 1 108 ? -17.138 0.683 2.614 1.00 90.81 108 ASP A N 1
ATOM 863 C CA . ASP A 1 108 ? -18.113 0.814 3.690 1.00 90.81 108 ASP A CA 1
ATOM 864 C C . ASP A 1 108 ? -17.440 0.632 5.062 1.00 90.81 108 ASP A C 1
ATOM 866 O O . ASP A 1 108 ? -16.662 -0.309 5.246 1.00 90.81 108 ASP A O 1
ATOM 870 N N . PRO A 1 109 ? -17.719 1.519 6.035 1.00 92.69 109 PRO A N 1
ATOM 871 C CA . PRO A 1 109 ? -17.169 1.395 7.378 1.00 92.69 109 PRO A CA 1
ATOM 872 C C . PRO A 1 109 ? -17.819 0.224 8.123 1.00 92.69 109 PRO A C 1
ATOM 874 O O . PRO A 1 109 ? -19.025 0.009 8.020 1.00 92.69 109 PRO A O 1
ATOM 877 N N . ALA A 1 110 ? -17.021 -0.500 8.908 1.00 94.75 110 ALA A N 1
ATOM 878 C CA . ALA A 1 110 ? -17.507 -1.590 9.754 1.00 94.75 110 ALA A CA 1
ATOM 879 C C . ALA A 1 110 ? -18.221 -1.102 11.024 1.00 94.75 110 ALA A C 1
ATOM 881 O O . ALA A 1 110 ? -19.056 -1.814 11.574 1.00 94.75 110 ALA A O 1
ATOM 882 N N . LEU A 1 111 ? -17.878 0.102 11.490 1.00 94.56 111 LEU A N 1
ATOM 883 C CA . LEU A 1 111 ? -18.394 0.713 12.710 1.00 94.56 111 LEU A CA 1
ATOM 884 C C . LEU A 1 111 ? -18.684 2.193 12.478 1.00 94.56 111 LEU A C 1
ATOM 886 O O . LEU A 1 111 ? -17.958 2.867 11.739 1.00 94.56 111 LEU A O 1
ATOM 890 N N . GLU A 1 112 ? -19.700 2.704 13.167 1.00 92.69 112 GLU A N 1
ATOM 891 C CA . GLU A 1 112 ? -19.894 4.146 13.301 1.00 92.69 112 GLU A CA 1
ATOM 892 C C . GLU A 1 112 ? -18.900 4.742 14.313 1.00 92.69 112 GLU A C 1
ATOM 894 O O . GLU A 1 112 ? -18.345 4.047 15.171 1.00 92.69 112 GLU A O 1
ATOM 899 N N . ALA A 1 113 ? -18.670 6.054 14.227 1.00 91.69 113 ALA A N 1
ATOM 900 C CA . ALA A 1 113 ? -17.671 6.730 15.054 1.00 91.69 113 ALA A CA 1
ATOM 901 C C . ALA A 1 113 ? -17.947 6.565 16.560 1.00 91.69 113 ALA A C 1
ATOM 903 O O . ALA A 1 113 ? -17.027 6.282 17.326 1.00 91.69 113 ALA A O 1
ATOM 904 N N . GLU A 1 114 ? -19.204 6.711 16.987 1.00 92.56 114 GLU A N 1
ATOM 905 C CA . GLU A 1 114 ? -19.615 6.548 18.384 1.00 92.56 114 GLU A CA 1
ATOM 906 C C . GLU A 1 114 ? -19.341 5.135 18.908 1.00 92.56 114 GLU A C 1
ATOM 908 O O . GLU A 1 114 ? -18.888 4.976 20.036 1.00 92.56 114 GLU A O 1
ATOM 913 N N . GLU A 1 115 ? -19.556 4.112 18.082 1.00 94.81 115 GLU A N 1
ATOM 914 C CA . GLU A 1 115 ? -19.337 2.720 18.474 1.00 94.81 115 GLU A CA 1
ATOM 915 C C . GLU A 1 115 ? -17.857 2.415 18.701 1.00 94.81 115 GLU A C 1
ATOM 917 O O . GLU A 1 115 ? -17.509 1.698 19.641 1.00 94.81 115 GLU A O 1
ATOM 922 N N . TRP A 1 116 ? -16.987 2.983 17.863 1.00 96.06 116 TRP A N 1
ATOM 923 C CA . TRP A 1 116 ? -15.544 2.885 18.052 1.00 96.06 116 TRP A CA 1
ATOM 924 C C . TRP A 1 116 ? -15.087 3.637 19.312 1.00 96.06 116 TRP A C 1
ATOM 926 O O . TRP A 1 116 ? -14.277 3.111 20.075 1.00 96.06 116 TRP A O 1
ATOM 936 N N . PHE A 1 117 ? -15.651 4.821 19.594 1.00 94.00 117 PHE A N 1
ATOM 937 C CA . PHE A 1 117 ? -15.378 5.552 20.842 1.00 94.00 117 PHE A CA 1
ATOM 938 C C . PHE A 1 117 ? -15.846 4.803 22.097 1.00 94.00 117 PHE A C 1
ATOM 940 O O . PHE A 1 117 ? -15.193 4.904 23.135 1.00 94.00 117 PHE A O 1
ATOM 947 N N . ASP A 1 118 ? -16.922 4.022 21.997 1.00 96.81 118 ASP A N 1
ATOM 948 C CA . ASP A 1 118 ? -17.401 3.133 23.063 1.00 96.81 118 ASP A CA 1
ATOM 949 C C . ASP A 1 118 ? -16.554 1.844 23.192 1.00 96.81 118 ASP A C 1
ATOM 951 O O . ASP A 1 118 ? -16.843 0.982 24.025 1.00 96.81 118 ASP A O 1
ATOM 955 N N . GLY A 1 119 ? -15.488 1.709 22.395 1.00 96.38 119 GLY A N 1
ATOM 956 C CA . GLY A 1 119 ? -14.512 0.625 22.480 1.00 96.38 119 GLY A CA 1
ATOM 957 C C . GLY A 1 119 ? -14.858 -0.620 21.665 1.00 96.38 119 GLY A C 1
ATOM 958 O O . GLY A 1 119 ? -14.238 -1.665 21.877 1.00 96.38 119 GLY A O 1
ATOM 959 N N . LYS A 1 120 ? -15.830 -0.555 20.742 1.00 97.69 120 LYS A N 1
ATOM 960 C CA . LYS A 1 120 ? -16.077 -1.667 19.812 1.00 97.69 120 LYS A CA 1
ATOM 961 C C . LYS A 1 120 ? -14.947 -1.773 18.787 1.00 97.69 120 LYS A C 1
ATOM 963 O O . LYS A 1 120 ? -14.417 -0.770 18.317 1.00 97.69 120 LYS A O 1
ATOM 968 N N . ASN A 1 121 ? -14.645 -3.007 18.392 1.00 96.75 121 ASN A N 1
ATOM 969 C CA . ASN A 1 121 ? -13.737 -3.323 17.293 1.00 96.75 121 ASN A CA 1
ATOM 970 C C . ASN A 1 121 ? -14.525 -4.016 16.180 1.00 96.75 121 ASN A C 1
ATOM 972 O O . ASN A 1 121 ? -15.431 -4.801 16.463 1.00 96.75 121 ASN A O 1
ATOM 976 N N . GLY A 1 122 ? -14.191 -3.712 14.931 1.00 93.44 122 GLY A N 1
ATOM 977 C CA . GLY A 1 122 ? -14.821 -4.301 13.758 1.00 93.44 122 GLY A CA 1
ATOM 978 C C . GLY A 1 122 ? -13.808 -4.392 12.630 1.00 93.44 122 GLY A C 1
ATOM 979 O O . GLY A 1 122 ? -13.156 -3.397 12.308 1.00 93.44 122 GLY A O 1
ATOM 980 N N . ASP A 1 123 ? -13.672 -5.585 12.062 1.00 95.56 123 ASP A N 1
ATOM 981 C CA . ASP A 1 123 ? -12.810 -5.811 10.908 1.00 95.56 123 ASP A CA 1
ATOM 982 C C . ASP A 1 123 ? -13.390 -5.127 9.662 1.00 95.56 123 ASP A C 1
ATOM 984 O O . ASP A 1 123 ? -14.614 -4.980 9.556 1.00 95.56 123 ASP A O 1
ATOM 988 N N . PRO A 1 124 ? -12.548 -4.699 8.703 1.00 95.50 124 PRO A N 1
ATOM 989 C CA . PRO A 1 124 ? -13.022 -4.082 7.473 1.00 95.50 124 PRO A CA 1
ATOM 990 C C . PRO A 1 124 ? -14.046 -4.960 6.747 1.00 95.50 124 PRO A C 1
ATOM 992 O O . PRO A 1 124 ? -13.858 -6.167 6.605 1.00 95.50 124 PRO A O 1
ATOM 995 N N . ILE A 1 125 ? -15.107 -4.343 6.224 1.00 94.44 125 ILE A N 1
ATOM 996 C CA . ILE A 1 125 ? -16.071 -5.046 5.375 1.00 94.44 125 ILE A CA 1
ATOM 997 C C . ILE A 1 125 ? -15.371 -5.375 4.056 1.00 94.44 125 ILE A C 1
ATOM 999 O O . ILE A 1 125 ? -15.033 -4.471 3.288 1.00 94.44 125 ILE A O 1
ATOM 1003 N N . LEU A 1 126 ? -15.129 -6.661 3.809 1.00 94.81 126 LEU A N 1
ATOM 1004 C CA . LEU A 1 126 ? -14.398 -7.112 2.630 1.00 94.81 126 LEU A CA 1
ATOM 1005 C C . LEU A 1 126 ? -15.296 -7.172 1.388 1.00 94.81 126 LEU A C 1
ATOM 1007 O O . LEU A 1 126 ? -16.499 -7.429 1.476 1.00 94.81 126 LEU A O 1
ATOM 1011 N N . ILE A 1 127 ? -14.703 -6.937 0.219 1.00 93.88 127 ILE A N 1
ATOM 1012 C CA . ILE A 1 127 ? -15.352 -7.053 -1.088 1.00 93.88 127 ILE A CA 1
ATOM 1013 C C . ILE A 1 127 ? -14.457 -7.810 -2.072 1.00 93.88 127 ILE A C 1
ATOM 1015 O O . ILE A 1 127 ? -13.235 -7.670 -2.057 1.00 93.88 127 ILE A O 1
ATOM 1019 N N . SER A 1 128 ? -15.081 -8.544 -2.991 1.00 94.12 128 SER A N 1
ATOM 1020 C CA . SER A 1 128 ? -14.371 -9.215 -4.081 1.00 94.12 128 SER A CA 1
ATOM 1021 C C . SER A 1 128 ? -14.133 -8.271 -5.262 1.00 94.12 128 SER A C 1
ATOM 1023 O O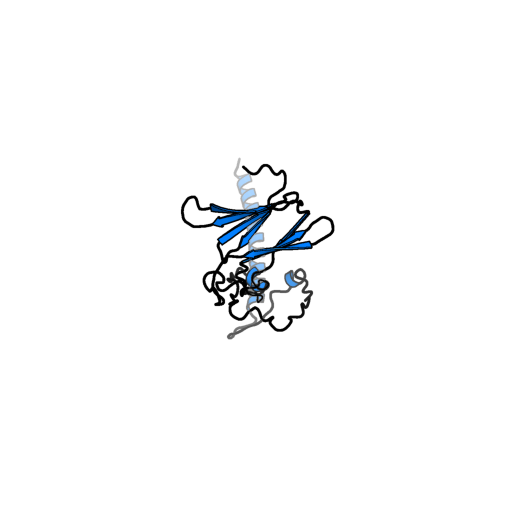 . SER A 1 128 ? -15.035 -7.536 -5.676 1.00 94.12 128 SER A O 1
ATOM 1025 N N . LEU A 1 129 ? -12.939 -8.329 -5.861 1.00 92.75 129 LEU A N 1
ATOM 1026 C CA . LEU A 1 129 ? -12.595 -7.570 -7.074 1.00 92.75 129 LEU A CA 1
ATOM 1027 C C . LEU A 1 129 ? -12.887 -8.323 -8.384 1.00 92.75 129 LEU A C 1
ATOM 1029 O O . LEU A 1 129 ? -12.650 -7.779 -9.462 1.00 92.75 129 LEU A O 1
ATOM 1033 N N . LYS A 1 130 ? -13.428 -9.546 -8.314 1.00 87.94 130 LYS A N 1
ATOM 1034 C CA . LYS A 1 130 ? -13.622 -10.449 -9.465 1.00 87.94 130 LYS A CA 1
ATOM 1035 C C . LYS A 1 130 ? -14.414 -9.849 -10.623 1.00 87.94 130 LYS A C 1
ATOM 1037 O O . LYS A 1 130 ? -14.089 -10.078 -11.781 1.00 87.94 130 LYS A O 1
ATOM 1042 N N . ASN A 1 131 ? -15.436 -9.059 -10.305 1.00 82.31 131 ASN A N 1
ATOM 1043 C CA . ASN A 1 131 ? -16.302 -8.411 -11.294 1.00 82.31 131 ASN A CA 1
ATOM 1044 C C . ASN A 1 131 ? -15.937 -6.933 -11.520 1.00 82.31 131 ASN A C 1
ATOM 1046 O O . ASN A 1 131 ? -16.734 -6.172 -12.068 1.00 82.31 131 ASN A O 1
ATOM 1050 N N . GLY A 1 132 ? -14.749 -6.517 -11.070 1.00 75.00 132 GLY A N 1
ATOM 1051 C CA . GLY A 1 132 ? -14.378 -5.114 -10.951 1.00 75.00 132 GLY A CA 1
ATOM 1052 C C . GLY A 1 132 ? -15.116 -4.405 -9.812 1.00 75.00 132 GLY A C 1
ATOM 1053 O O . GLY A 1 132 ? -16.096 -4.897 -9.251 1.00 75.00 132 GLY A O 1
ATOM 1054 N N . TYR A 1 133 ? -14.629 -3.218 -9.452 1.00 78.06 133 TYR A N 1
ATOM 1055 C CA . TYR A 1 133 ? -15.281 -2.393 -8.443 1.00 78.06 133 TYR A CA 1
ATOM 1056 C C . TYR A 1 133 ? -16.394 -1.549 -9.072 1.00 78.06 133 TYR A C 1
ATOM 1058 O O . TYR A 1 133 ? -16.133 -0.676 -9.901 1.00 78.06 133 TYR A O 1
ATOM 1066 N N . VAL A 1 134 ? -17.633 -1.770 -8.633 1.00 73.69 134 VAL A N 1
ATOM 1067 C CA . VAL A 1 134 ? -18.766 -0.892 -8.944 1.00 73.69 134 VAL A CA 1
ATOM 1068 C C . VAL A 1 134 ? -18.982 0.041 -7.750 1.00 73.69 134 VAL A C 1
ATOM 1070 O O . VAL A 1 134 ? -19.256 -0.445 -6.651 1.00 73.69 134 VAL A O 1
ATOM 1073 N N . PRO A 1 135 ? -18.865 1.370 -7.919 1.00 73.94 135 PRO A N 1
ATOM 1074 C CA . PRO A 1 135 ? -19.129 2.303 -6.835 1.00 73.94 135 PRO A CA 1
ATOM 1075 C C . PRO A 1 135 ? -20.559 2.140 -6.314 1.00 73.94 135 PRO A C 1
ATOM 1077 O O . PRO A 1 135 ? -21.521 2.190 -7.085 1.00 73.94 135 PRO A O 1
ATOM 1080 N N . GLY A 1 136 ? -20.704 1.981 -4.998 1.00 70.12 136 GLY A N 1
ATOM 1081 C CA . GLY A 1 136 ? -22.003 2.097 -4.339 1.00 70.12 136 GLY A CA 1
ATOM 1082 C C . GLY A 1 136 ? -22.613 3.493 -4.529 1.00 70.12 136 GLY A C 1
ATOM 1083 O O . GLY A 1 136 ? -21.940 4.431 -4.961 1.00 70.12 136 GLY A O 1
ATOM 1084 N N . LYS A 1 137 ? -23.906 3.649 -4.203 1.00 69.75 137 LYS A N 1
ATOM 1085 C CA . LYS A 1 137 ? -24.606 4.946 -4.281 1.00 69.75 137 LYS A CA 1
ATOM 1086 C C . LYS A 1 137 ? -23.780 6.037 -3.585 1.00 69.75 137 LYS A C 1
ATOM 1088 O O . LYS A 1 137 ? -23.381 5.853 -2.438 1.00 69.75 137 LYS A O 1
ATOM 1093 N N . ASN A 1 138 ? -23.560 7.164 -4.269 1.00 65.00 138 ASN A N 1
ATOM 1094 C CA . ASN A 1 138 ? -22.845 8.325 -3.732 1.00 65.00 138 ASN A CA 1
ATOM 1095 C C . ASN A 1 138 ? -23.411 8.714 -2.358 1.00 65.00 138 ASN A C 1
ATOM 1097 O O . ASN A 1 138 ? -24.538 9.205 -2.262 1.00 65.00 138 ASN A O 1
ATOM 1101 N N . ARG A 1 139 ? -22.630 8.495 -1.296 1.00 67.94 139 ARG A N 1
ATOM 1102 C CA . ARG A 1 139 ? -22.931 9.036 0.029 1.00 67.94 139 ARG A CA 1
ATOM 1103 C C . ARG A 1 139 ? -22.479 10.491 0.029 1.00 67.94 139 ARG A C 1
ATOM 1105 O O . ARG A 1 139 ? -21.288 10.779 -0.031 1.00 67.94 139 ARG A O 1
ATOM 1112 N N . GLU A 1 140 ? -23.431 11.414 0.056 1.00 78.56 140 GLU A N 1
ATOM 1113 C CA . GLU A 1 140 ? -23.125 12.823 0.278 1.00 78.56 140 GLU A CA 1
ATOM 1114 C C . GLU A 1 140 ? -22.592 12.986 1.708 1.00 78.56 140 GLU A C 1
ATOM 1116 O O . GLU A 1 140 ? -23.271 12.629 2.674 1.00 78.56 140 GLU A O 1
ATOM 1121 N N . PHE A 1 141 ? -21.367 13.494 1.854 1.00 82.25 141 PHE A N 1
ATOM 1122 C CA . PHE A 1 141 ? -20.794 13.751 3.171 1.00 82.25 141 PHE A CA 1
ATOM 1123 C C . PHE A 1 141 ? -21.505 14.946 3.812 1.00 82.25 141 PHE A C 1
ATOM 1125 O O . PHE A 1 141 ? -21.318 16.094 3.406 1.00 82.25 141 PHE A O 1
ATOM 1132 N N . LYS A 1 142 ? -22.331 14.675 4.826 1.00 84.19 142 LYS A N 1
ATOM 1133 C CA . LYS A 1 142 ? -23.043 15.703 5.589 1.00 84.19 142 LYS A CA 1
ATOM 1134 C C . LYS A 1 142 ? -22.346 15.933 6.920 1.00 84.19 142 LYS A C 1
ATOM 1136 O O . LYS A 1 142 ? -22.300 15.048 7.768 1.00 84.19 142 LYS A O 1
ATOM 1141 N N . VAL A 1 143 ? -21.843 17.148 7.122 1.00 83.19 143 VAL A N 1
ATOM 1142 C CA . VAL A 1 143 ? -21.264 17.552 8.406 1.00 83.19 143 VAL A CA 1
ATOM 1143 C C . VAL A 1 143 ? -22.390 17.826 9.394 1.00 83.19 143 VAL A C 1
ATOM 1145 O O . VAL A 1 143 ? -23.082 18.840 9.299 1.00 83.19 143 VAL A O 1
ATOM 1148 N N . VAL A 1 144 ? -22.548 16.949 10.381 1.00 78.31 144 VAL A N 1
ATOM 1149 C CA . VAL A 1 144 ? -23.408 17.213 11.536 1.00 78.31 144 VAL A CA 1
ATOM 1150 C C . VAL A 1 144 ? -22.557 17.891 12.608 1.00 78.31 144 VAL A C 1
ATOM 1152 O O . VAL A 1 144 ? -21.766 17.245 13.290 1.00 78.31 144 VAL A O 1
ATOM 1155 N N . LYS A 1 145 ? -22.701 19.212 12.769 1.00 71.44 145 LYS A N 1
ATOM 1156 C CA . LYS A 1 145 ? -22.067 19.957 13.870 1.00 71.44 145 LYS A CA 1
ATOM 1157 C C . LYS A 1 145 ? -22.782 19.644 15.188 1.00 71.44 145 LYS A C 1
ATOM 1159 O O . LYS A 1 145 ? -23.600 20.430 15.655 1.00 71.44 145 LYS A O 1
ATOM 1164 N N . LYS A 1 146 ? -22.502 18.489 15.790 1.00 64.31 146 LYS A N 1
ATOM 1165 C CA . LYS A 1 146 ? -22.814 18.265 17.206 1.00 64.31 146 LYS A CA 1
ATOM 1166 C C . LYS A 1 146 ? -21.669 18.839 18.038 1.00 64.31 146 LYS A C 1
ATOM 1168 O O . LYS A 1 146 ? -20.540 18.366 17.949 1.00 64.31 146 LYS A O 1
ATOM 1173 N N . ASN A 1 147 ? -21.955 19.860 18.844 1.00 61.41 147 ASN A N 1
ATOM 1174 C CA . ASN A 1 147 ? -21.013 20.351 19.846 1.00 61.41 147 ASN A CA 1
ATOM 1175 C C . ASN A 1 147 ? -20.816 19.265 20.913 1.00 61.41 147 ASN A C 1
ATOM 1177 O O . ASN A 1 147 ? -21.618 19.124 21.831 1.00 61.41 147 ASN A O 1
ATOM 1181 N N . MET A 1 148 ? -19.724 18.506 20.806 1.00 60.19 148 MET A N 1
ATOM 1182 C CA . MET A 1 148 ? -19.332 17.484 21.791 1.00 60.19 148 MET A CA 1
ATOM 1183 C C . MET A 1 148 ? -19.085 18.081 23.193 1.00 60.19 148 MET A C 1
ATOM 1185 O O . MET A 1 148 ? -19.125 17.360 24.185 1.00 60.19 148 MET A O 1
ATOM 1189 N N . LEU A 1 149 ? -18.870 19.401 23.283 1.00 61.16 149 LEU A N 1
ATOM 1190 C CA . LEU A 1 149 ? -18.674 20.144 24.532 1.00 61.16 149 LEU A CA 1
ATOM 1191 C C . LEU A 1 149 ? -19.985 20.484 25.266 1.00 61.16 149 LEU A C 1
ATOM 1193 O O . LEU A 1 149 ? -19.960 20.602 26.487 1.00 61.16 149 LEU A O 1
ATOM 1197 N N . ASP A 1 150 ? -21.124 20.579 24.567 1.00 55.00 150 ASP A N 1
ATOM 1198 C CA . ASP A 1 150 ? -22.423 20.887 25.201 1.00 55.00 150 ASP A CA 1
ATOM 1199 C C . ASP A 1 150 ? -22.999 19.679 25.956 1.00 55.00 150 ASP A C 1
ATOM 1201 O O . ASP A 1 150 ? -23.696 19.813 26.961 1.00 55.00 150 ASP A O 1
ATOM 1205 N N . ASN A 1 151 ? -22.654 18.464 25.523 1.00 51.62 151 ASN A N 1
ATOM 1206 C CA . ASN A 1 151 ? -23.188 17.230 26.101 1.00 51.62 151 ASN A CA 1
ATOM 1207 C C . ASN A 1 151 ? -22.549 16.818 27.436 1.00 51.62 151 ASN A C 1
ATOM 1209 O O . ASN A 1 151 ? -22.926 15.783 27.987 1.00 51.62 151 ASN A O 1
ATOM 1213 N N . LYS A 1 152 ? -21.630 17.616 28.001 1.00 46.38 152 LYS A N 1
ATOM 1214 C CA . LYS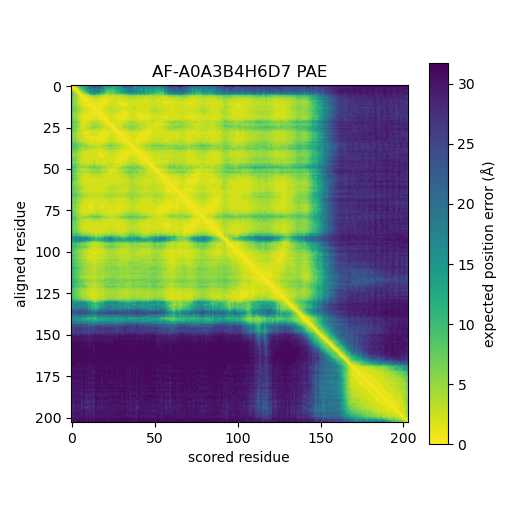 A 1 152 ? -21.121 17.372 29.361 1.00 46.38 152 LYS A CA 1
ATOM 1215 C C . LYS A 1 152 ? -22.059 17.900 30.460 1.00 46.38 152 LYS A C 1
ATOM 1217 O O . LYS A 1 152 ? -21.781 17.661 31.630 1.00 46.38 152 LYS A O 1
ATOM 1222 N N . VAL A 1 153 ? -23.173 18.559 30.106 1.00 45.50 153 VAL A N 1
ATOM 1223 C CA . VAL A 1 153 ? -24.137 19.111 31.085 1.00 45.50 153 VAL A CA 1
ATOM 1224 C C . VAL A 1 153 ? -25.502 18.397 31.092 1.00 45.50 153 VAL A C 1
ATOM 1226 O O . VAL A 1 153 ? -26.249 18.549 32.052 1.00 45.50 153 VAL A O 1
ATOM 1229 N N . THR A 1 154 ? -25.839 17.549 30.113 1.00 40.22 154 THR A N 1
ATOM 1230 C CA . THR A 1 154 ? -27.226 17.029 29.991 1.00 40.22 154 THR A CA 1
ATOM 1231 C C . THR A 1 154 ? -27.371 15.558 29.589 1.00 40.22 154 THR A C 1
ATOM 1233 O O . THR A 1 154 ? -28.408 15.155 29.069 1.00 40.22 154 THR A O 1
ATOM 1236 N N . LYS A 1 155 ? -26.402 14.693 29.914 1.00 38.78 155 LYS A N 1
ATOM 1237 C CA . LYS A 1 155 ? -26.653 13.240 29.993 1.00 38.78 155 LYS A CA 1
ATOM 1238 C C . LYS A 1 155 ? -26.890 12.824 31.448 1.00 38.78 155 LYS A C 1
ATOM 1240 O O . LYS A 1 155 ? -25.999 12.309 32.106 1.00 38.78 155 LYS A O 1
ATOM 1245 N N . ASN A 1 156 ? -28.101 13.101 31.932 1.00 36.34 156 ASN A N 1
ATOM 1246 C CA . ASN A 1 156 ? -28.825 12.257 32.890 1.00 36.34 156 ASN A CA 1
ATOM 1247 C C . ASN A 1 156 ? -30.322 12.620 32.872 1.00 36.34 156 ASN A C 1
ATOM 1249 O O . ASN A 1 156 ? -30.893 13.053 33.866 1.00 36.34 156 ASN A O 1
ATOM 1253 N N . SER A 1 157 ? -30.967 12.452 31.715 1.00 40.12 157 SER A N 1
ATOM 1254 C CA . SER A 1 157 ? -32.426 12.326 31.640 1.00 40.12 157 SER A CA 1
ATOM 1255 C C . SER A 1 157 ? -32.858 11.504 30.416 1.00 40.12 157 SER A C 1
ATOM 1257 O O . SER A 1 157 ? -32.962 11.987 29.296 1.00 40.12 157 SER A O 1
ATOM 1259 N N . GLU A 1 158 ? -33.086 10.221 30.707 1.00 38.09 158 GLU A N 1
ATOM 1260 C CA . GLU A 1 158 ? -34.167 9.363 30.201 1.00 38.09 158 GLU A CA 1
ATOM 1261 C C . GLU A 1 158 ? -34.225 8.964 28.711 1.00 38.09 158 GLU A C 1
ATOM 1263 O O . GLU A 1 158 ? -34.552 9.751 27.825 1.00 38.09 158 GLU A O 1
ATOM 1268 N N . LYS A 1 159 ? -34.162 7.643 28.471 1.00 33.75 159 LYS A N 1
ATOM 1269 C CA . LYS A 1 159 ? -35.381 6.891 28.120 1.00 33.75 159 LYS A CA 1
ATOM 1270 C C . LYS A 1 159 ? -35.267 5.392 28.395 1.00 33.75 159 LYS A C 1
ATOM 1272 O O . LYS A 1 159 ? -34.200 4.796 28.374 1.00 33.75 159 LYS A O 1
ATOM 1277 N N . SER A 1 160 ? -36.429 4.847 28.709 1.00 33.66 160 SER A N 1
ATOM 1278 C CA . SER A 1 160 ? -36.733 3.664 29.495 1.00 33.66 160 SER A CA 1
ATOM 1279 C C . SER A 1 160 ? -37.286 2.509 28.654 1.00 33.66 160 SER A C 1
ATOM 1281 O O . SER A 1 160 ? -37.981 2.717 27.666 1.00 33.66 160 SER A O 1
ATOM 1283 N N . SER A 1 161 ? -37.047 1.285 29.124 1.00 26.61 161 SER A N 1
ATOM 1284 C CA . SER A 1 161 ? -38.040 0.201 29.244 1.00 26.61 161 SER A CA 1
ATOM 1285 C C . SER A 1 161 ? -37.456 -0.762 30.292 1.00 26.61 161 SER A C 1
ATOM 1287 O O . SER A 1 161 ? -36.339 -1.231 30.142 1.00 26.61 161 SER A O 1
ATOM 1289 N N . SER A 1 162 ? -38.029 -0.978 31.474 1.00 28.98 162 SER A N 1
ATOM 1290 C CA . SER A 1 162 ? -39.354 -1.536 31.736 1.00 28.98 162 SER A CA 1
ATOM 1291 C C . SER A 1 162 ? -39.723 -1.330 33.216 1.00 28.98 162 SER A C 1
ATOM 1293 O O . SER A 1 162 ? -38.853 -1.375 34.079 1.00 28.98 162 SER A O 1
ATOM 1295 N N . SER A 1 163 ? -41.026 -1.196 33.487 1.00 30.69 163 SER A N 1
ATOM 1296 C CA . SER A 1 163 ? -41.727 -1.444 34.765 1.00 30.69 163 SER A CA 1
ATOM 1297 C C . SER A 1 163 ? -41.385 -0.610 36.019 1.00 30.69 163 SER A C 1
ATOM 1299 O O . SER A 1 163 ? -40.399 -0.851 36.699 1.00 30.69 163 SER A O 1
ATOM 1301 N N . ASN A 1 164 ? -42.341 0.262 36.380 1.00 42.06 164 ASN A N 1
ATOM 1302 C CA . ASN A 1 164 ? -42.801 0.617 37.735 1.00 42.06 164 ASN A CA 1
ATOM 1303 C C . ASN A 1 164 ? -41.757 0.848 38.849 1.00 42.06 164 ASN A C 1
ATOM 1305 O O . ASN A 1 164 ? -41.305 -0.125 39.446 1.00 42.06 164 ASN A O 1
ATOM 1309 N N . LYS A 1 165 ? -41.574 2.113 39.287 1.00 36.88 165 LYS A N 1
ATOM 1310 C CA . LYS A 1 165 ? -41.821 2.565 40.686 1.00 36.88 165 LYS A CA 1
ATOM 1311 C C . LYS A 1 165 ? -41.351 4.006 40.981 1.00 36.88 165 LYS A C 1
ATOM 1313 O O . LYS A 1 165 ? -40.183 4.332 40.840 1.00 36.88 165 LYS A O 1
ATOM 1318 N N . SER A 1 166 ? -42.313 4.797 41.469 1.00 39.62 166 SER A N 1
ATOM 1319 C CA . SER A 1 166 ? -42.251 5.842 42.514 1.00 39.62 166 SER A CA 1
ATOM 1320 C C . SER A 1 166 ? -41.155 6.921 42.495 1.00 39.62 166 SER A C 1
ATOM 1322 O O . SER A 1 166 ? -39.982 6.651 42.715 1.00 39.62 166 SER A O 1
ATOM 1324 N N . SER A 1 167 ? -41.606 8.177 42.457 1.00 44.22 167 SER A N 1
ATOM 1325 C CA . SER A 1 167 ? -40.893 9.456 42.633 1.00 44.22 167 SER A CA 1
ATOM 1326 C C . SER A 1 167 ? -40.303 9.724 44.037 1.00 44.22 167 SER A C 1
ATOM 1328 O O . SER A 1 167 ? -40.099 10.874 44.408 1.00 44.22 167 SER A O 1
ATOM 1330 N N . HIS A 1 168 ? -40.042 8.690 44.837 1.00 54.44 168 HIS A N 1
ATOM 1331 C CA . HIS A 1 168 ? -39.528 8.799 46.212 1.00 54.44 168 HIS A CA 1
ATOM 1332 C C . HIS A 1 168 ? -37.989 8.852 46.425 1.00 54.44 168 HIS A C 1
ATOM 1334 O O . HIS A 1 168 ? -37.596 9.341 47.482 1.00 54.44 168 HIS A O 1
ATOM 1340 N N . PRO A 1 169 ? -37.092 8.432 45.501 1.00 65.00 169 PRO A N 1
ATOM 1341 C CA . PRO A 1 169 ? -35.671 8.257 45.844 1.00 65.00 169 PRO A CA 1
ATOM 1342 C C . PRO A 1 169 ? -34.881 9.544 46.132 1.00 65.00 169 PRO A C 1
ATOM 1344 O O . PRO A 1 169 ? -34.002 9.551 46.986 1.00 65.00 169 PRO A O 1
ATOM 1347 N N . LEU A 1 170 ? -35.157 10.644 45.423 1.00 67.69 170 LEU A N 1
ATOM 1348 C CA . LEU A 1 170 ? -34.325 11.857 45.503 1.00 67.69 170 LEU A CA 1
ATOM 1349 C C . LEU A 1 170 ? -34.503 12.627 46.818 1.00 67.69 170 LEU A C 1
ATOM 1351 O O . LEU A 1 170 ? -33.535 13.146 47.369 1.00 67.69 170 LEU A O 1
ATOM 1355 N N . GLU A 1 171 ? -35.727 12.676 47.338 1.00 76.00 171 GLU A N 1
ATOM 1356 C CA . GLU A 1 171 ? -36.048 13.345 48.604 1.00 76.00 171 GLU A CA 1
ATOM 1357 C C . GLU A 1 171 ? -35.387 12.631 49.797 1.00 76.00 171 GLU A C 1
ATOM 1359 O O . GLU A 1 171 ? -34.933 13.261 50.754 1.00 76.00 171 GLU A O 1
ATOM 1364 N N . GLU A 1 172 ? -35.313 11.302 49.721 1.00 72.88 172 GLU A N 1
ATOM 1365 C CA . GLU A 1 172 ? -34.717 10.444 50.742 1.00 72.88 172 GLU A CA 1
ATOM 1366 C C . GLU A 1 172 ? -33.190 10.582 50.751 1.00 72.88 172 GLU A C 1
ATOM 1368 O O . GLU A 1 172 ? -32.604 10.831 51.804 1.00 72.88 172 GLU A O 1
ATOM 1373 N N . ILE A 1 173 ? -32.567 10.601 49.567 1.00 78.38 173 ILE A N 1
ATOM 1374 C CA . ILE A 1 173 ? -31.126 10.850 49.409 1.00 78.38 173 ILE A CA 1
ATOM 1375 C C . ILE A 1 173 ? -30.738 12.246 49.925 1.00 78.38 173 ILE A C 1
ATOM 1377 O O . ILE A 1 173 ? -29.716 12.404 50.594 1.00 78.38 173 ILE A O 1
ATOM 1381 N N . LEU A 1 174 ? -31.549 13.279 49.667 1.00 81.56 174 LEU A N 1
ATOM 1382 C CA . LEU A 1 174 ? -31.275 14.631 50.172 1.00 81.56 174 LEU A CA 1
ATOM 1383 C C . LEU A 1 174 ? -31.381 14.718 51.700 1.00 81.56 174 LEU A C 1
ATOM 1385 O O . LEU A 1 174 ? -30.574 15.408 52.334 1.00 81.56 174 LEU A O 1
ATOM 1389 N N . LYS A 1 175 ? -32.338 14.005 52.306 1.00 84.25 175 LYS A N 1
ATOM 1390 C CA . LYS A 1 175 ? -32.435 13.889 53.769 1.00 84.25 175 LYS A CA 1
ATOM 1391 C C . LYS A 1 175 ? -31.241 13.148 54.356 1.00 84.25 175 LYS A C 1
ATOM 1393 O O . LYS A 1 175 ? -30.709 13.592 55.372 1.00 84.25 175 LYS A O 1
ATOM 1398 N N . GLU A 1 176 ? -30.792 12.079 53.709 1.00 81.56 176 GLU A N 1
ATOM 1399 C CA . GLU A 1 176 ? -29.647 11.292 54.162 1.00 81.56 176 GLU A CA 1
ATOM 1400 C C . GLU A 1 176 ? -28.346 12.102 54.091 1.00 81.56 176 GLU A C 1
ATOM 1402 O O . GLU A 1 176 ? -27.613 12.177 55.075 1.00 81.56 176 GLU A O 1
ATOM 1407 N N . ILE A 1 177 ? -28.116 12.842 53.001 1.00 84.38 177 ILE A N 1
ATOM 1408 C CA . ILE A 1 177 ? -26.971 13.762 52.881 1.00 84.38 177 ILE A CA 1
ATOM 1409 C C . ILE A 1 177 ? -26.997 14.832 53.978 1.00 84.38 177 ILE A C 1
ATOM 1411 O O . ILE A 1 177 ? -25.951 15.168 54.537 1.00 84.38 177 ILE A O 1
ATOM 1415 N N . LYS A 1 178 ? -28.174 15.378 54.301 1.00 89.69 178 LYS A N 1
ATOM 1416 C CA . LYS A 1 178 ? -28.306 16.367 55.377 1.00 89.69 178 LYS A CA 1
ATOM 1417 C C . LYS A 1 178 ? -27.991 15.748 56.743 1.00 89.69 178 LYS A C 1
ATOM 1419 O O . LYS A 1 178 ? -27.190 16.308 57.483 1.00 89.69 178 LYS A O 1
ATOM 1424 N N . SER A 1 179 ? -28.537 14.566 57.025 1.00 89.44 179 SER A N 1
ATOM 1425 C CA . SER A 1 179 ? -28.277 13.831 58.268 1.00 89.44 179 SER A CA 1
ATOM 1426 C C . SER A 1 179 ? -26.797 13.473 58.433 1.00 89.44 179 SER A C 1
ATOM 1428 O O . SER A 1 179 ? -26.249 13.604 59.526 1.00 89.44 179 SER A O 1
ATOM 1430 N N . LEU A 1 180 ? -26.129 13.049 57.356 1.00 88.50 180 LEU A N 1
ATOM 1431 C CA . LEU A 1 180 ? -24.701 12.731 57.372 1.00 88.50 180 LEU A CA 1
ATOM 1432 C C . LEU A 1 180 ? -23.849 13.976 57.646 1.00 88.50 180 LEU A C 1
ATOM 1434 O O . LEU A 1 180 ? -22.913 13.907 58.441 1.00 88.50 180 LEU A O 1
ATOM 1438 N N . LYS A 1 181 ? -24.194 15.127 57.056 1.00 88.88 181 LYS A N 1
ATOM 1439 C CA . LYS A 1 181 ? -23.506 16.401 57.330 1.00 88.88 181 LYS A CA 1
ATOM 1440 C C . LYS A 1 181 ? -23.656 16.844 58.785 1.00 88.88 181 LYS A C 1
ATOM 1442 O O . LYS A 1 181 ? -22.668 17.252 59.396 1.00 88.88 181 LYS A O 1
ATOM 1447 N N . ASP A 1 182 ? -24.856 16.725 59.347 1.00 91.44 182 ASP A N 1
ATOM 1448 C CA . ASP A 1 182 ? -25.109 17.082 60.746 1.00 91.44 182 ASP A CA 1
ATOM 1449 C C . ASP A 1 182 ? -24.344 16.150 61.703 1.00 91.44 182 ASP A C 1
ATOM 1451 O O . ASP A 1 182 ? -23.747 16.604 62.685 1.00 91.44 182 ASP A O 1
ATOM 1455 N N . MET A 1 183 ? -24.277 14.854 61.379 1.00 88.81 183 MET A N 1
ATOM 1456 C CA . MET A 1 183 ? -23.509 13.879 62.153 1.00 88.81 183 MET A CA 1
ATOM 1457 C C . MET A 1 183 ? -22.005 14.173 62.113 1.00 88.81 183 MET A C 1
ATOM 1459 O O . MET A 1 183 ? -21.379 14.191 63.175 1.00 88.81 183 MET A O 1
ATOM 1463 N N . ILE A 1 184 ? -21.441 14.475 60.939 1.00 89.69 184 ILE A N 1
ATOM 1464 C CA . ILE A 1 184 ? -20.025 14.855 60.793 1.00 89.69 184 ILE A CA 1
ATOM 1465 C C . ILE A 1 184 ? -19.711 16.093 61.641 1.00 89.69 184 ILE A C 1
ATOM 1467 O O . ILE A 1 184 ? -18.770 16.065 62.429 1.00 89.69 184 ILE A O 1
ATOM 1471 N N . SER A 1 185 ? -20.550 17.133 61.587 1.00 91.25 185 SER A N 1
ATOM 1472 C CA . SER A 1 185 ? -20.349 18.339 62.406 1.00 91.25 185 SER A CA 1
ATOM 1473 C C . SER A 1 185 ? -20.397 18.049 63.913 1.00 91.25 185 SER A C 1
ATOM 1475 O O . SER A 1 185 ? -19.651 18.641 64.698 1.00 91.25 185 SER A O 1
ATOM 1477 N N . SER A 1 186 ? -21.258 17.123 64.346 1.00 90.19 186 SER A N 1
ATOM 1478 C CA . SER A 1 186 ? -21.310 16.701 65.751 1.00 90.19 186 SER A CA 1
ATOM 1479 C C . SER A 1 186 ? -20.055 15.927 66.174 1.00 90.19 186 SER A C 1
ATOM 1481 O O . SER A 1 186 ? -19.559 16.115 67.287 1.00 90.19 186 SER A O 1
ATOM 1483 N N . GLN A 1 187 ? -19.518 15.091 65.279 1.00 89.88 187 GLN A N 1
ATOM 1484 C CA . GLN A 1 187 ? -18.309 14.312 65.520 1.00 89.88 187 GLN A CA 1
ATOM 1485 C C . GLN A 1 187 ? -17.075 15.211 65.571 1.00 89.88 187 GLN A C 1
ATOM 1487 O O . GLN A 1 187 ? -16.285 15.060 66.496 1.00 89.88 187 GLN A O 1
ATOM 1492 N N . GLU A 1 188 ? -16.953 16.195 64.678 1.00 91.88 188 GLU A N 1
ATOM 1493 C CA . GLU A 1 188 ? -15.872 17.191 64.715 1.00 91.88 188 GLU A CA 1
ATOM 1494 C C . GLU A 1 188 ? -15.838 17.940 66.053 1.00 91.88 188 GLU A C 1
ATOM 1496 O O . GLU A 1 188 ? -14.791 18.028 66.690 1.00 91.88 188 GLU A O 1
ATOM 1501 N N . LYS A 1 189 ? -16.994 18.397 66.554 1.00 91.69 189 LYS A N 1
ATOM 1502 C CA . LYS A 1 189 ? -17.076 19.059 67.871 1.00 91.69 189 LYS A CA 1
ATOM 1503 C C . LYS A 1 189 ? -16.650 18.142 69.014 1.00 91.69 189 LYS A C 1
ATOM 1505 O O . LYS A 1 189 ? -15.997 18.589 69.955 1.00 91.69 189 LYS A O 1
ATOM 1510 N N . ARG A 1 190 ? -17.027 16.864 68.943 1.00 92.50 190 ARG A N 1
ATOM 1511 C CA . ARG A 1 190 ? -16.653 15.869 69.952 1.00 92.50 190 ARG A CA 1
ATOM 1512 C C . ARG A 1 190 ? -15.161 15.553 69.908 1.00 92.50 190 ARG A C 1
ATOM 1514 O O . ARG A 1 190 ? -14.567 15.401 70.969 1.00 92.50 190 ARG A O 1
ATOM 1521 N N . ILE A 1 191 ? -14.569 15.475 68.717 1.00 92.25 191 ILE A N 1
ATOM 1522 C CA . ILE A 1 191 ? -13.125 15.286 68.540 1.00 92.25 191 ILE A CA 1
ATOM 1523 C C . ILE A 1 191 ? -12.376 16.455 69.178 1.00 92.25 191 ILE A C 1
ATOM 1525 O O . ILE A 1 191 ? -11.543 16.211 70.041 1.00 92.25 191 ILE A O 1
ATOM 1529 N N . VAL A 1 192 ? -12.767 17.699 68.885 1.00 92.44 192 VAL A N 1
ATOM 1530 C CA . VAL A 1 192 ? -12.153 18.894 69.495 1.00 92.44 192 VAL A CA 1
ATOM 1531 C C . VAL A 1 192 ? -12.247 18.863 71.026 1.00 92.44 192 VAL A C 1
ATOM 1533 O O . VAL A 1 192 ? -11.261 19.108 71.716 1.00 92.44 192 VAL A O 1
ATOM 1536 N N . GLN A 1 193 ? -13.406 18.502 71.587 1.00 89.94 193 GLN A N 1
ATOM 1537 C CA . GLN A 1 193 ? -13.559 18.387 73.044 1.00 89.94 193 GLN A CA 1
ATOM 1538 C C . GLN A 1 193 ? -12.688 17.283 73.655 1.00 89.94 193 GLN A C 1
ATOM 1540 O O . GLN A 1 193 ? -12.139 17.467 74.742 1.00 89.94 193 GLN A O 1
ATOM 1545 N N . LEU A 1 194 ? -12.564 16.136 72.984 1.00 88.69 194 LEU A N 1
ATOM 1546 C CA . LEU A 1 194 ? -11.716 15.036 73.444 1.00 88.69 194 LEU A CA 1
ATOM 1547 C C . LEU A 1 194 ? -10.230 15.396 73.344 1.00 88.69 194 LEU A C 1
ATOM 1549 O O . LEU A 1 194 ? -9.476 15.078 74.260 1.00 88.69 194 LEU A O 1
ATOM 1553 N N . GLU A 1 195 ? -9.818 16.095 72.288 1.00 86.62 195 GLU A N 1
ATOM 1554 C CA . GLU A 1 195 ? -8.457 16.615 72.127 1.00 86.62 195 GLU A CA 1
ATOM 1555 C C . GLU A 1 195 ? -8.116 17.631 73.227 1.00 86.62 195 GLU A C 1
ATOM 1557 O O . GLU A 1 195 ? -7.062 17.532 73.859 1.00 86.62 195 GLU A O 1
ATOM 1562 N N . GLU A 1 196 ? -9.037 18.545 73.551 1.00 89.62 196 GLU A N 1
ATOM 1563 C CA . GLU A 1 196 ? -8.880 19.469 74.679 1.00 89.62 196 GLU A CA 1
ATOM 1564 C C . GLU A 1 196 ? -8.773 18.736 76.024 1.00 89.62 196 GLU A C 1
ATOM 1566 O O . GLU A 1 196 ? -7.929 19.093 76.851 1.00 89.62 196 GLU A O 1
ATOM 1571 N N . GLN A 1 197 ? -9.597 17.711 76.266 1.00 86.38 197 GLN A N 1
ATOM 1572 C CA . GLN A 1 197 ? -9.516 16.908 77.493 1.00 86.38 197 GLN A CA 1
ATOM 1573 C C . GLN A 1 197 ? -8.210 16.110 77.584 1.00 86.38 197 GLN A C 1
ATOM 1575 O O . GLN A 1 197 ? -7.601 16.075 78.653 1.00 86.38 197 GLN A O 1
ATOM 1580 N N . MET A 1 198 ? -7.746 15.533 76.474 1.00 80.38 198 MET A N 1
ATOM 1581 C CA . MET A 1 198 ? -6.458 14.839 76.401 1.00 80.38 198 MET A CA 1
ATOM 1582 C C . MET A 1 198 ? -5.286 15.791 76.659 1.00 80.38 19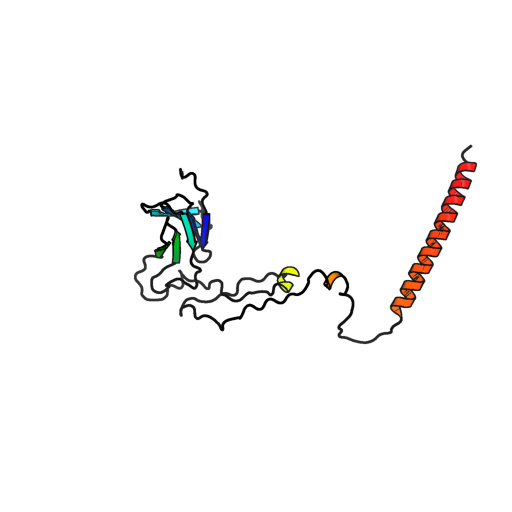8 MET A C 1
ATOM 1584 O O . MET A 1 198 ? -4.366 15.428 77.388 1.00 80.38 198 MET A O 1
ATOM 1588 N N . SER A 1 199 ? -5.339 17.032 76.156 1.00 82.25 199 SER A N 1
ATOM 1589 C CA . SER A 1 199 ? -4.302 18.042 76.431 1.00 82.25 199 SER A CA 1
ATOM 1590 C C . SER A 1 199 ? -4.205 18.415 77.917 1.00 82.25 199 SER A C 1
ATOM 1592 O O . SER A 1 199 ? -3.117 18.692 78.413 1.00 82.25 199 SER A O 1
ATOM 1594 N N . LYS A 1 200 ? -5.327 18.374 78.650 1.00 79.19 200 LYS A N 1
ATOM 1595 C CA . LYS A 1 200 ? -5.385 18.674 80.092 1.00 79.19 200 LYS A CA 1
ATOM 1596 C C . LYS A 1 200 ? -4.887 17.521 80.968 1.00 79.19 200 LYS A C 1
ATOM 1598 O O . LYS A 1 200 ? -4.541 17.757 82.120 1.00 79.19 200 LYS A O 1
ATOM 1603 N N . LEU A 1 201 ? -4.866 16.298 80.436 1.00 72.12 201 LEU A N 1
ATOM 1604 C CA . LEU A 1 201 ? -4.352 15.095 81.100 1.00 72.12 201 LEU A CA 1
ATOM 1605 C C . LEU A 1 201 ? -2.861 14.840 80.815 1.00 72.12 201 LEU A C 1
ATOM 1607 O O . LEU A 1 201 ? -2.275 13.968 81.444 1.00 72.12 201 LEU A O 1
ATOM 1611 N N . ALA A 1 202 ? -2.249 15.582 79.886 1.00 59.03 202 ALA A N 1
ATOM 1612 C CA . ALA A 1 202 ? -0.853 15.425 79.473 1.00 59.03 202 ALA A CA 1
ATOM 1613 C C . ALA A 1 202 ? 0.147 16.275 80.299 1.00 59.03 202 ALA A C 1
ATOM 1615 O O . ALA A 1 202 ? 1.112 16.795 79.736 1.00 59.03 202 ALA A O 1
ATOM 1616 N N . ILE A 1 203 ? -0.085 16.417 81.614 1.00 54.19 203 ILE A N 1
ATOM 1617 C CA . ILE A 1 203 ? 0.876 16.963 82.599 1.00 54.19 203 ILE A CA 1
ATOM 1618 C C . ILE A 1 203 ? 1.394 15.822 83.469 1.00 54.19 203 ILE A C 1
ATOM 1620 O O . ILE A 1 203 ? 0.543 15.087 84.019 1.00 54.19 203 ILE A O 1
#

Mean predicted aligned error: 15.13 Å